Protein AF-A0A0D0AT26-F1 (afdb_monomer)

Solvent-accessible surface area (backbone atoms only — not comparable to full-atom values): 16782 Å² total; per-residue (Å²): 135,84,75,78,89,72,70,76,77,57,63,67,61,52,50,52,49,52,53,56,45,60,74,64,57,42,88,92,47,33,68,64,46,48,52,55,48,41,57,49,51,50,54,32,52,78,72,67,39,58,70,62,53,46,52,45,35,42,50,51,55,52,44,23,38,78,39,50,93,47,17,59,62,51,25,54,48,50,36,54,42,37,56,53,49,51,51,50,48,52,52,51,21,60,75,46,77,63,77,44,74,71,90,64,80,54,62,49,61,48,37,48,53,40,48,53,54,52,48,53,50,20,60,76,67,68,36,83,53,40,51,32,40,38,41,31,52,23,32,21,44,67,62,62,48,44,57,67,77,78,46,42,65,61,51,51,51,32,49,56,40,24,55,73,33,37,56,68,33,39,48,36,50,36,46,23,51,57,54,24,52,72,41,77,70,22,48,57,54,39,56,74,66,43,43,62,68,52,50,51,56,38,62,73,45,89,63,48,49,72,67,41,46,54,47,45,50,62,48,51,52,62,76,65,54,68,81,74,57,90,73,58,44,67,63,55,46,30,63,74,67,62,62,67,79,77,78,63,77,78,77,84,75,85,82,85,85,87,83,88,84,83,84,86,83,89,81,88,78,87,81,82,87,81,90,77,88,79,88,80,89,82,82,90,134

Secondary structure (DSSP, 8-state):
----S-----HHHHHHHHHHHHTT--GGGHHHHHHHHHHHHHHHHHTT-HHHHHHHHHHHHHHHHHTGGGHHHHHHHHHHHHHHHHHHHHHHHHHTTTT----SPPHHHHHHHHHHHHHHHHHHTT-TTHHHHHHHHHHHHHTTSS-HHHHHHHHHHHHHHHHTT-HHHHHHHHHHHHHHTTSHHHHHHHHHTTHHHHHHHHHH-TTS-HHHHHHHHHHHHHHS-----TT-HHHHHHHHHT-------------------------------------------

Foldseek 3Di:
DDDDPPPPPPLVVLLVVLLVLLVVDDPVCLVVSLVVVLVVVLVCVVNVNLVSLLSNLLSLLVVLLVCVVCLLSSLVSLLSSQVSNVVSQVVVCVVVVVPDRSPHDRSLVSNLVSLVVVCVVCVVVVHPSNQSSLLSVLSNVLSVSHDLVSCLVVLVVLLVVLLVQDLSSLVSLLSSLVSLLVDPVSLVSCVVSVPLVSLVSSLVRPSYDVVSNVSSVVSNVSNVPDPPPPPVCVVVVCVVVVVPPCPVVPPPDDDDDDDDDDDDDDDDDDDDDDDDDDDDDDDDD

InterPro domains:
  IPR016024 Armadillo-type fold [SSF48371] (15-222)

pLDDT: mean 85.23, std 17.19, range [38.97, 98.62]

Nearest PDB structures (foldseek):
  2vsx-assembly1_E  TM=6.851E-01  e=4.537E-06  Saccharomyces cerevisiae
  2vsx-assembly3_F  TM=6.802E-01  e=2.042E-05  Saccharomyces cerevisiae
  5m35-assembly1_B  TM=2.530E-01  e=9.522E-01  Homo sapiens
  8brd-assembly1_D  TM=1.648E-01  e=8.697E+00  Vibrio alginolyticus

Structure (mmCIF, N/CA/C/O backbone):
data_AF-A0A0D0AT26-F1
#
_entry.id   AF-A0A0D0AT26-F1
#
loop_
_atom_site.group_PDB
_atom_site.id
_atom_site.type_symbol
_atom_site.label_atom_id
_atom_site.label_alt_id
_atom_site.label_comp_id
_atom_site.label_asym_id
_atom_site.label_entity_id
_atom_site.label_seq_id
_atom_site.pdbx_PDB_ins_code
_atom_site.Cartn_x
_atom_site.Cartn_y
_atom_site.Cartn_z
_atom_site.occupancy
_atom_site.B_iso_or_equiv
_atom_site.auth_seq_id
_atom_site.auth_comp_id
_atom_site.auth_asym_id
_atom_site.auth_atom_id
_atom_site.pdbx_PDB_model_num
ATOM 1 N N . MET A 1 1 ? 20.866 14.374 -39.789 1.00 38.97 1 MET A N 1
ATOM 2 C CA . MET A 1 1 ? 19.396 14.505 -39.718 1.00 38.97 1 MET A CA 1
ATOM 3 C C . MET A 1 1 ? 18.998 14.346 -38.263 1.00 38.97 1 MET A C 1
ATOM 5 O O . MET A 1 1 ? 19.179 13.270 -37.715 1.00 38.97 1 MET A O 1
ATOM 9 N N . TRP A 1 2 ? 18.597 15.439 -37.613 1.00 48.41 2 TRP A N 1
ATOM 10 C CA . TRP A 1 2 ? 18.027 15.414 -36.266 1.00 48.41 2 TRP A CA 1
ATOM 11 C C . TRP A 1 2 ? 16.583 14.928 -36.381 1.00 48.41 2 TRP A C 1
ATOM 13 O O . TRP A 1 2 ? 15.774 15.582 -37.037 1.00 48.41 2 TRP A O 1
ATOM 23 N N . ASN A 1 3 ? 16.271 13.771 -35.802 1.00 43.53 3 ASN A N 1
ATOM 24 C CA . ASN A 1 3 ? 14.888 13.316 -35.707 1.00 43.53 3 ASN A CA 1
ATOM 25 C C . ASN A 1 3 ? 14.138 14.242 -34.743 1.00 43.53 3 ASN A C 1
ATOM 27 O O . ASN A 1 3 ? 14.675 14.629 -33.710 1.00 43.53 3 ASN A O 1
ATOM 31 N N . SER A 1 4 ? 12.916 14.621 -35.102 1.00 44.12 4 SER A N 1
ATOM 32 C CA . SER A 1 4 ? 12.048 15.505 -34.328 1.00 44.12 4 SER A CA 1
ATOM 33 C C . SER A 1 4 ? 11.770 14.927 -32.936 1.00 44.12 4 SER A C 1
ATOM 35 O O . SER A 1 4 ? 11.003 13.976 -32.796 1.00 44.12 4 SER A O 1
ATOM 37 N N . TRP A 1 5 ? 12.361 15.527 -31.902 1.00 52.38 5 TRP A N 1
ATOM 38 C CA . TRP A 1 5 ? 12.159 15.209 -30.478 1.00 52.38 5 TRP A CA 1
ATOM 39 C C . TRP A 1 5 ? 10.751 15.542 -29.943 1.00 52.38 5 TRP A C 1
ATOM 41 O O . TRP A 1 5 ? 10.519 15.519 -28.743 1.00 52.38 5 TRP A O 1
ATOM 51 N N . SER A 1 6 ? 9.785 15.832 -30.811 1.00 50.03 6 SER A N 1
ATOM 52 C CA . SER A 1 6 ? 8.410 16.175 -30.442 1.00 50.03 6 SER A CA 1
ATOM 53 C C . SER A 1 6 ? 7.426 15.088 -30.873 1.00 50.03 6 SER A C 1
ATOM 55 O O . SER A 1 6 ? 6.379 15.385 -31.451 1.00 50.03 6 SER A O 1
ATOM 57 N N . SER A 1 7 ? 7.760 13.816 -30.643 1.00 57.50 7 SER A N 1
ATOM 58 C CA . SER A 1 7 ? 6.707 12.800 -30.609 1.00 57.50 7 SER A CA 1
ATOM 59 C C . SER A 1 7 ? 5.858 13.140 -29.391 1.00 57.50 7 SER A C 1
ATOM 61 O O . SER A 1 7 ? 6.311 12.942 -28.268 1.00 57.50 7 SER A O 1
ATOM 63 N N . GLN A 1 8 ? 4.700 13.770 -29.610 1.00 65.56 8 GLN A N 1
ATOM 64 C CA . GLN A 1 8 ? 3.748 14.072 -28.546 1.00 65.56 8 GLN A CA 1
ATOM 65 C C . GLN A 1 8 ? 3.501 12.780 -27.774 1.00 65.56 8 GLN A C 1
ATOM 67 O O . GLN A 1 8 ? 2.999 11.804 -28.331 1.00 65.56 8 GLN A O 1
ATOM 72 N N . HIS A 1 9 ? 3.941 12.758 -26.522 1.00 72.44 9 HIS A N 1
ATOM 73 C CA . HIS A 1 9 ? 3.707 11.638 -25.635 1.00 72.44 9 HIS A CA 1
ATOM 74 C C . HIS A 1 9 ? 2.196 11.581 -25.393 1.00 72.44 9 HIS A C 1
ATOM 76 O O . HIS A 1 9 ? 1.639 12.464 -24.744 1.00 72.44 9 HIS A O 1
ATOM 82 N N . ASP A 1 10 ? 1.508 10.598 -25.976 1.00 84.56 10 ASP A N 1
ATOM 83 C CA . ASP A 1 10 ? 0.062 10.453 -25.803 1.00 84.56 10 ASP A CA 1
ATOM 84 C C . ASP A 1 10 ? -0.212 9.771 -24.458 1.00 84.56 10 ASP A C 1
ATOM 86 O O . ASP A 1 10 ? -0.367 8.552 -24.366 1.00 84.56 10 ASP A O 1
ATOM 90 N N . SER A 1 11 ? -0.230 10.575 -23.393 1.00 85.75 11 SER A N 1
ATOM 91 C C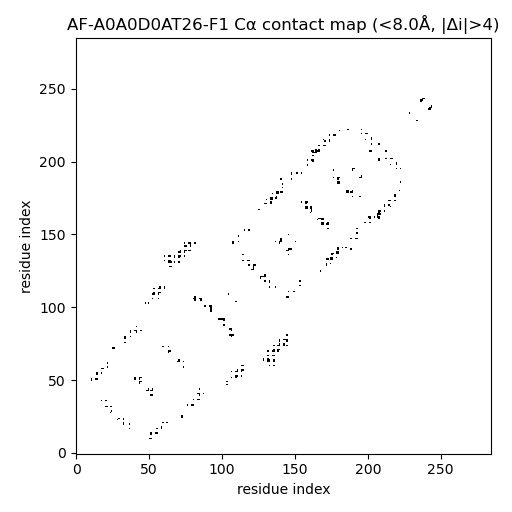A . SER A 1 11 ? -0.462 10.128 -22.013 1.00 85.75 11 SER A CA 1
ATOM 92 C C . SER A 1 11 ? -1.740 9.298 -21.860 1.00 85.75 11 SER A C 1
ATOM 94 O O . SER A 1 11 ? -1.792 8.374 -21.049 1.00 85.75 11 SER A O 1
ATOM 96 N N . ARG A 1 12 ? -2.761 9.545 -22.693 1.00 88.88 12 ARG A N 1
ATOM 97 C CA . ARG A 1 12 ? -4.022 8.791 -22.662 1.00 88.88 12 ARG A CA 1
ATOM 98 C C . ARG A 1 12 ? -3.868 7.375 -23.196 1.00 88.88 12 ARG A C 1
ATOM 100 O O . ARG A 1 12 ? -4.534 6.467 -22.696 1.00 88.88 12 ARG A O 1
ATOM 107 N N . LEU A 1 13 ? -3.050 7.172 -24.228 1.00 89.75 13 LEU A N 1
ATOM 108 C CA . LEU A 1 13 ? -2.786 5.828 -24.747 1.00 89.75 13 LEU A CA 1
ATOM 109 C C . LEU A 1 13 ? -2.016 4.992 -23.727 1.00 89.75 13 LEU A C 1
ATOM 111 O O . LEU A 1 13 ? -2.366 3.827 -23.525 1.00 89.75 13 LEU A O 1
ATOM 115 N N . GLU A 1 14 ? -1.051 5.596 -23.038 1.00 90.94 14 GLU A N 1
ATOM 116 C CA . GLU A 1 14 ? -0.274 4.904 -22.007 1.00 90.94 14 GLU A CA 1
ATOM 117 C C . GLU A 1 14 ? -1.130 4.560 -20.791 1.00 90.94 14 GLU A C 1
ATOM 119 O O . GLU A 1 14 ? -1.138 3.410 -20.351 1.00 90.94 14 GLU A O 1
ATOM 124 N N . GLN A 1 15 ? -1.975 5.487 -20.334 1.00 91.38 15 GLN A N 1
ATOM 125 C CA . GLN A 1 15 ? -2.931 5.202 -19.266 1.00 91.38 15 GLN A CA 1
ATOM 126 C C . GLN A 1 15 ? -3.872 4.046 -19.640 1.00 91.38 15 GLN A C 1
ATOM 128 O O . GLN A 1 15 ? -4.046 3.103 -18.870 1.00 91.38 15 GLN A O 1
ATOM 133 N N . ARG A 1 16 ? -4.437 4.044 -20.858 1.00 94.44 16 ARG A N 1
ATOM 134 C CA . ARG A 1 16 ? -5.286 2.933 -21.333 1.00 94.44 16 ARG A CA 1
ATOM 135 C C . ARG A 1 16 ? -4.539 1.605 -21.362 1.00 94.44 16 ARG A C 1
ATOM 137 O O . ARG A 1 16 ? -5.133 0.570 -21.054 1.00 94.44 16 ARG A O 1
ATOM 144 N N . ARG A 1 17 ? -3.263 1.620 -21.747 1.00 95.06 17 ARG A N 1
ATOM 145 C CA . ARG A 1 17 ? -2.417 0.426 -21.769 1.00 95.06 17 ARG A CA 1
ATOM 146 C C . ARG A 1 17 ? -2.179 -0.100 -20.356 1.00 95.06 17 ARG A C 1
ATOM 148 O O . ARG A 1 17 ? -2.388 -1.292 -20.138 1.00 95.06 17 ARG A O 1
ATOM 155 N N . ILE A 1 18 ? -1.817 0.774 -19.418 1.00 95.38 18 ILE A N 1
ATOM 156 C CA . ILE A 1 18 ? -1.629 0.444 -18.000 1.00 95.38 18 ILE A CA 1
ATOM 157 C C . ILE A 1 18 ? -2.904 -0.177 -17.427 1.00 95.38 18 ILE A C 1
ATOM 159 O O . ILE A 1 18 ? -2.868 -1.312 -16.950 1.00 95.38 18 ILE A O 1
ATOM 163 N N . CYS A 1 19 ? -4.052 0.493 -17.564 1.00 95.38 19 CYS A N 1
ATOM 164 C CA . CYS A 1 19 ? -5.331 -0.037 -17.087 1.00 95.38 19 CYS A CA 1
ATOM 165 C C . CYS A 1 19 ? -5.675 -1.378 -17.754 1.00 95.38 19 CYS A C 1
ATOM 167 O O . CYS A 1 19 ? -6.154 -2.303 -17.102 1.00 95.38 19 CYS A O 1
ATOM 169 N N . GLY A 1 20 ? -5.407 -1.518 -19.056 1.00 96.50 20 GLY A N 1
ATOM 170 C CA . GLY A 1 20 ? -5.627 -2.761 -19.793 1.00 96.50 20 GLY A CA 1
ATOM 171 C C . GLY A 1 20 ? -4.771 -3.931 -19.297 1.00 96.50 20 GLY A C 1
ATOM 172 O O . GLY A 1 20 ? -5.241 -5.070 -19.320 1.00 96.50 20 GLY A O 1
ATOM 173 N N . LEU A 1 21 ? -3.542 -3.668 -18.846 1.00 96.75 21 LEU A N 1
ATOM 174 C CA . LEU A 1 21 ? -2.657 -4.666 -18.238 1.00 96.75 21 LEU A CA 1
ATOM 175 C C . LEU A 1 21 ? -3.108 -5.006 -16.812 1.00 96.75 21 LEU A C 1
ATOM 177 O O . LEU A 1 21 ? -3.280 -6.185 -16.508 1.00 96.75 21 LEU A O 1
ATOM 181 N N . LEU A 1 22 ? -3.410 -4.002 -15.985 1.00 96.75 22 LEU A N 1
ATOM 182 C CA . LEU A 1 22 ? -3.915 -4.198 -14.619 1.00 96.75 22 LEU A CA 1
ATOM 183 C C . LEU A 1 22 ? -5.236 -4.983 -14.588 1.00 96.75 22 LEU A C 1
ATOM 185 O O . LEU A 1 22 ? -5.412 -5.868 -13.754 1.00 96.75 22 LEU A O 1
ATOM 189 N N . ASN A 1 23 ? -6.135 -4.748 -15.548 1.00 96.81 23 ASN A N 1
ATOM 190 C CA . ASN A 1 23 ? -7.389 -5.499 -15.674 1.00 96.81 23 ASN A CA 1
ATOM 191 C C . ASN A 1 23 ? -7.180 -6.982 -16.002 1.00 96.81 23 ASN A C 1
ATOM 193 O O . ASN A 1 23 ? -8.034 -7.814 -15.690 1.00 96.81 23 ASN A O 1
ATOM 197 N N . LYS A 1 24 ? -6.061 -7.322 -16.648 1.00 96.94 24 LYS A N 1
ATOM 198 C CA . LYS A 1 24 ? -5.708 -8.705 -16.981 1.00 96.94 24 LYS A CA 1
ATOM 199 C C . LYS A 1 24 ? -4.943 -9.395 -15.860 1.00 96.94 24 LYS A C 1
ATOM 201 O O . LYS A 1 24 ? -4.857 -10.618 -15.908 1.00 96.94 24 LYS A O 1
ATOM 206 N N . LEU A 1 25 ? -4.410 -8.649 -14.891 1.00 97.44 25 LEU A N 1
ATOM 207 C CA . LEU A 1 25 ? -3.557 -9.179 -13.836 1.00 97.44 25 LEU A CA 1
ATOM 208 C C . LEU A 1 25 ? -4.310 -10.206 -12.979 1.00 97.44 25 LEU A C 1
ATOM 210 O O . LEU A 1 25 ? -5.337 -9.917 -12.358 1.00 97.44 25 LEU A O 1
ATOM 214 N N . ASN A 1 26 ? -3.784 -11.422 -12.949 1.00 97.62 26 ASN A N 1
ATOM 215 C CA . ASN A 1 26 ? -4.207 -12.501 -12.071 1.00 97.62 26 ASN A CA 1
ATOM 216 C C . ASN A 1 26 ? -2.996 -13.369 -11.704 1.00 97.62 26 ASN A C 1
ATOM 218 O O . ASN A 1 26 ? -1.915 -13.204 -12.261 1.00 97.62 26 ASN A O 1
ATOM 222 N N . VAL A 1 27 ? -3.184 -14.317 -10.787 1.00 97.62 27 VAL A N 1
ATOM 223 C CA . VAL A 1 27 ? -2.098 -15.185 -10.304 1.00 97.62 27 VAL A CA 1
ATOM 224 C C . VAL A 1 27 ? -1.456 -15.996 -11.441 1.00 97.62 27 VAL A C 1
ATOM 226 O O . VAL A 1 27 ? -0.243 -16.143 -11.483 1.00 97.62 27 VAL A O 1
ATOM 229 N N . THR A 1 28 ? -2.245 -16.481 -12.407 1.00 98.19 28 THR A N 1
ATOM 230 C CA . THR A 1 28 ? -1.749 -17.364 -13.483 1.00 98.19 28 THR A CA 1
ATOM 231 C C . THR A 1 28 ? -0.936 -16.648 -14.557 1.00 98.19 28 THR A C 1
ATOM 233 O O . THR A 1 28 ? -0.105 -17.268 -15.212 1.00 98.19 28 THR A O 1
ATOM 236 N N . ASN A 1 29 ? -1.180 -15.354 -14.768 1.00 97.81 29 ASN A N 1
ATOM 237 C CA . ASN A 1 29 ? -0.489 -14.556 -15.779 1.00 97.81 29 ASN A CA 1
ATOM 238 C C . ASN A 1 29 ? 0.364 -13.435 -15.176 1.00 97.81 29 ASN A C 1
ATOM 240 O O . ASN A 1 29 ? 0.822 -12.569 -15.926 1.00 97.81 29 ASN A O 1
ATOM 244 N N . PHE A 1 30 ? 0.573 -13.468 -13.856 1.00 98.06 30 PHE A N 1
ATOM 245 C CA . PHE A 1 30 ? 1.260 -12.425 -13.108 1.00 98.06 30 PHE A CA 1
ATOM 246 C C . PHE A 1 30 ? 2.608 -12.090 -13.739 1.00 98.06 30 PHE A C 1
ATOM 248 O O . PHE A 1 30 ? 2.818 -10.945 -14.121 1.00 98.06 30 PHE A O 1
ATOM 255 N N . ASP A 1 31 ? 3.473 -13.087 -13.941 1.00 98.38 31 ASP A N 1
ATOM 256 C CA . ASP A 1 31 ? 4.821 -12.864 -14.471 1.00 98.38 31 ASP A CA 1
ATOM 257 C C . ASP A 1 31 ? 4.808 -12.190 -15.838 1.00 98.38 31 ASP A C 1
ATOM 259 O O . ASP A 1 31 ? 5.498 -11.200 -16.055 1.00 98.38 31 ASP A O 1
ATOM 263 N N . SER A 1 32 ? 3.970 -12.676 -16.755 1.00 98.31 32 SER A N 1
ATOM 264 C CA . SER A 1 32 ? 3.888 -12.107 -18.099 1.00 98.31 32 SER A CA 1
ATOM 265 C C . SER A 1 32 ? 3.378 -10.664 -18.075 1.00 98.31 32 SER A C 1
ATOM 267 O O . SER A 1 32 ? 3.918 -9.803 -18.771 1.00 98.31 32 SER A O 1
ATOM 269 N N . VAL A 1 33 ? 2.344 -10.372 -17.280 1.00 98.06 33 VAL A N 1
ATOM 270 C CA . VAL A 1 33 ? 1.785 -9.017 -17.175 1.00 98.06 33 VAL A CA 1
ATOM 271 C C . VAL A 1 33 ? 2.764 -8.079 -16.468 1.00 98.06 33 VAL A C 1
ATOM 273 O O . VAL A 1 33 ? 2.981 -6.970 -16.955 1.00 98.06 33 VAL A O 1
ATOM 276 N N . ALA A 1 34 ? 3.391 -8.530 -15.381 1.00 98.12 34 ALA A N 1
ATOM 277 C CA . ALA A 1 34 ? 4.377 -7.773 -14.622 1.00 98.12 34 ALA A CA 1
ATOM 278 C C . ALA A 1 34 ? 5.594 -7.428 -15.486 1.00 98.12 34 ALA A C 1
ATOM 280 O O . ALA A 1 34 ? 5.952 -6.260 -15.565 1.00 98.12 34 ALA A O 1
ATOM 281 N N . THR A 1 35 ? 6.174 -8.390 -16.214 1.00 98.25 35 THR A N 1
ATOM 282 C CA . THR A 1 35 ? 7.300 -8.129 -17.127 1.00 98.25 35 THR A CA 1
ATOM 283 C C . THR A 1 35 ? 6.939 -7.097 -18.196 1.00 98.25 35 THR A C 1
ATOM 285 O O . THR A 1 35 ? 7.711 -6.171 -18.429 1.00 98.25 35 THR A O 1
ATOM 288 N N . ASN A 1 36 ? 5.751 -7.199 -18.802 1.00 97.88 36 ASN A N 1
ATOM 289 C CA . ASN A 1 36 ? 5.291 -6.223 -19.795 1.00 97.88 36 ASN A CA 1
ATOM 290 C C . ASN A 1 36 ? 5.087 -4.819 -19.199 1.00 97.88 36 ASN A C 1
ATOM 292 O O . ASN A 1 36 ? 5.366 -3.823 -19.868 1.00 97.88 36 ASN A O 1
ATOM 296 N N . LEU A 1 37 ? 4.570 -4.729 -17.967 1.00 97.81 37 LEU A N 1
ATOM 297 C CA . LEU A 1 37 ? 4.411 -3.464 -17.246 1.00 97.81 37 LEU A CA 1
ATOM 298 C C . LEU A 1 37 ? 5.766 -2.854 -16.896 1.00 97.81 37 LEU A C 1
ATOM 300 O O . LEU A 1 37 ? 5.988 -1.687 -17.192 1.00 97.81 37 LEU A O 1
ATOM 304 N N . ILE A 1 38 ? 6.674 -3.643 -16.329 1.00 98.19 38 ILE A N 1
ATOM 305 C CA . ILE A 1 38 ? 8.020 -3.210 -15.946 1.00 98.19 38 ILE A CA 1
ATOM 306 C C . ILE A 1 38 ? 8.773 -2.711 -17.175 1.00 98.19 38 ILE A C 1
ATOM 308 O O . ILE A 1 38 ? 9.215 -1.570 -17.183 1.00 98.19 38 ILE A O 1
ATOM 312 N N . GLU A 1 39 ? 8.833 -3.493 -18.259 1.00 97.44 39 GLU A N 1
ATOM 313 C CA . GLU A 1 39 ? 9.491 -3.067 -19.500 1.00 97.44 39 GLU A CA 1
ATOM 314 C C . GLU A 1 39 ? 8.918 -1.736 -20.009 1.00 97.44 39 GLU A C 1
ATOM 316 O O . GLU A 1 39 ? 9.652 -0.847 -20.457 1.00 97.44 39 GLU A O 1
ATOM 321 N N . HIS A 1 40 ? 7.598 -1.575 -19.929 1.00 96.38 40 HIS A N 1
ATOM 322 C CA . HIS A 1 40 ? 6.937 -0.344 -20.322 1.00 96.38 40 HIS A CA 1
ATOM 323 C C . HIS A 1 40 ? 7.329 0.842 -19.423 1.00 96.38 40 HIS A C 1
ATOM 325 O O . HIS A 1 40 ? 7.764 1.869 -19.947 1.00 96.38 40 HIS A O 1
ATOM 331 N N . LEU A 1 41 ? 7.246 0.689 -18.099 1.00 96.75 41 LEU A N 1
ATOM 332 C CA . LEU A 1 41 ? 7.580 1.727 -17.121 1.00 96.75 41 LEU A CA 1
ATOM 333 C C . LEU A 1 41 ? 9.065 2.100 -17.163 1.00 96.75 41 LEU A C 1
ATOM 335 O O . LEU A 1 41 ? 9.383 3.286 -17.185 1.00 96.75 41 LEU A O 1
ATOM 339 N N . THR A 1 42 ? 9.972 1.129 -17.283 1.00 96.19 42 THR A N 1
ATOM 340 C CA . THR A 1 42 ? 11.410 1.362 -17.479 1.00 96.19 42 THR A CA 1
ATOM 341 C C . THR A 1 42 ? 11.660 2.171 -18.752 1.00 96.19 42 THR A C 1
ATOM 343 O O . THR A 1 42 ? 12.433 3.127 -18.750 1.00 96.19 42 THR A O 1
ATOM 346 N N . ASN A 1 43 ? 10.977 1.853 -19.857 1.00 94.44 43 ASN A N 1
ATOM 347 C CA . ASN A 1 43 ? 11.100 2.630 -21.091 1.00 94.44 43 ASN A CA 1
ATOM 348 C C . ASN A 1 43 ? 10.558 4.062 -20.946 1.00 94.44 43 ASN A C 1
ATOM 350 O O . ASN A 1 43 ? 11.151 4.985 -21.509 1.00 94.44 43 ASN A O 1
ATOM 354 N N . CYS A 1 44 ? 9.475 4.270 -20.192 1.00 92.88 44 CYS A N 1
ATOM 355 C CA . CYS A 1 44 ? 8.971 5.607 -19.866 1.00 92.88 44 CYS A CA 1
ATOM 356 C C . CYS A 1 44 ? 9.948 6.377 -18.969 1.00 92.88 44 CYS A C 1
ATOM 358 O O . CYS A 1 44 ? 10.268 7.528 -19.272 1.00 92.88 44 CYS A O 1
ATOM 360 N N . ARG A 1 45 ? 10.507 5.726 -17.941 1.00 92.12 45 ARG A N 1
ATOM 361 C CA . ARG A 1 45 ? 11.537 6.276 -17.047 1.00 92.12 45 ARG A CA 1
ATOM 362 C C . ARG A 1 45 ? 12.739 6.787 -17.840 1.00 92.12 45 ARG A C 1
ATOM 364 O O . ARG A 1 45 ? 13.108 7.947 -17.704 1.00 92.12 45 ARG A O 1
ATOM 371 N N . ARG A 1 46 ? 13.268 5.979 -18.769 1.00 91.25 46 ARG A N 1
ATOM 372 C CA . ARG A 1 46 ? 14.385 6.352 -19.666 1.00 91.25 46 ARG A CA 1
ATOM 373 C C . ARG A 1 46 ? 14.107 7.583 -20.529 1.00 91.25 46 ARG A C 1
ATOM 375 O O . ARG A 1 46 ? 15.037 8.273 -20.936 1.00 91.25 46 ARG A O 1
ATOM 382 N N . ARG A 1 47 ? 12.838 7.839 -20.853 1.00 90.38 47 ARG A N 1
ATOM 383 C CA . ARG A 1 47 ? 12.399 9.003 -21.640 1.00 90.38 47 ARG A CA 1
ATOM 384 C C . ARG A 1 47 ? 12.084 10.223 -20.770 1.00 90.38 47 ARG A C 1
ATOM 386 O O . ARG A 1 47 ? 11.746 11.265 -21.322 1.00 90.38 47 ARG A O 1
ATOM 393 N N . GLY A 1 48 ? 12.177 10.100 -19.445 1.00 87.19 48 GLY A N 1
ATOM 394 C CA . GLY A 1 48 ? 11.799 11.139 -18.489 1.00 87.19 48 GLY A CA 1
ATOM 395 C C . GLY A 1 48 ? 10.289 11.265 -18.257 1.00 87.19 48 GLY A C 1
ATOM 396 O O . GLY A 1 48 ? 9.839 12.297 -17.770 1.00 87.19 48 GLY A O 1
ATOM 397 N N . GLY A 1 49 ? 9.495 10.248 -18.606 1.00 88.94 49 GLY A N 1
ATOM 398 C CA . GLY A 1 49 ? 8.034 10.253 -18.473 1.00 88.94 49 GLY A CA 1
ATOM 399 C C . GLY A 1 49 ? 7.549 9.944 -17.053 1.00 88.94 49 GLY A C 1
ATOM 400 O O . GLY A 1 49 ? 6.938 8.897 -16.843 1.00 88.94 49 GLY A O 1
ATOM 401 N N . VAL A 1 50 ? 7.813 10.838 -16.092 1.00 92.75 50 VAL A N 1
ATOM 402 C CA . VAL A 1 50 ? 7.392 10.682 -14.680 1.00 92.75 50 VAL A CA 1
ATOM 403 C C . VAL A 1 50 ? 5.867 10.597 -14.554 1.00 92.75 50 VAL A C 1
ATOM 405 O O . VAL A 1 50 ? 5.369 9.708 -13.873 1.00 92.75 50 VAL A O 1
ATOM 408 N N . GLU A 1 51 ? 5.132 11.396 -15.331 1.00 93.44 51 GLU A N 1
ATOM 409 C CA . GLU A 1 51 ? 3.659 11.409 -15.365 1.00 93.44 51 GLU A CA 1
ATOM 410 C C . GLU A 1 51 ? 3.044 10.022 -15.633 1.00 93.44 51 GLU A C 1
ATOM 412 O O . GLU A 1 51 ? 1.960 9.698 -15.156 1.00 93.44 51 GLU A O 1
ATOM 417 N N . THR A 1 52 ? 3.725 9.169 -16.410 1.00 94.81 52 THR A N 1
ATOM 418 C CA . THR A 1 52 ? 3.230 7.810 -16.695 1.00 94.81 52 THR A CA 1
ATOM 419 C C . THR A 1 52 ? 3.400 6.883 -15.490 1.00 94.81 52 THR A C 1
ATOM 421 O O . THR A 1 52 ? 2.575 5.996 -15.277 1.00 94.81 52 THR A O 1
ATOM 424 N N . ILE A 1 53 ? 4.450 7.091 -14.693 1.00 96.31 53 ILE A N 1
ATOM 425 C CA . ILE A 1 53 ? 4.708 6.337 -13.460 1.00 96.31 53 ILE A CA 1
ATOM 426 C C . ILE A 1 53 ? 3.735 6.789 -12.366 1.00 96.31 53 ILE A C 1
ATOM 428 O O . ILE A 1 53 ? 3.156 5.943 -11.693 1.00 96.31 53 ILE A O 1
ATOM 432 N N . GLU A 1 54 ? 3.476 8.093 -12.259 1.00 96.31 54 GLU A N 1
ATOM 433 C CA . GLU A 1 54 ? 2.429 8.653 -11.392 1.00 96.31 54 GLU A CA 1
ATOM 434 C C . GLU A 1 54 ? 1.049 8.098 -11.758 1.00 96.31 54 GLU A C 1
ATOM 436 O O . GLU A 1 54 ? 0.333 7.585 -10.901 1.00 96.31 54 GLU A O 1
ATOM 441 N N . ALA A 1 55 ? 0.700 8.093 -13.049 1.00 95.44 55 ALA A N 1
ATOM 442 C CA . ALA A 1 55 ? -0.553 7.506 -13.515 1.00 95.44 55 ALA A CA 1
ATOM 443 C C . ALA A 1 55 ? -0.648 6.002 -13.213 1.00 95.44 55 ALA A C 1
ATOM 445 O O . ALA A 1 55 ? -1.744 5.493 -12.964 1.00 95.44 55 ALA A O 1
ATOM 446 N N . PHE A 1 56 ? 0.476 5.277 -13.237 1.00 97.75 56 PHE A N 1
ATOM 447 C CA . PHE A 1 56 ? 0.527 3.877 -12.826 1.00 97.75 56 PHE A CA 1
ATOM 448 C C . PHE A 1 56 ? 0.286 3.714 -11.322 1.00 97.75 56 PHE A C 1
ATOM 450 O O . PHE A 1 56 ? -0.576 2.913 -10.960 1.00 97.75 56 PHE A O 1
ATOM 457 N N . ALA A 1 57 ? 0.981 4.483 -10.478 1.00 98.06 57 ALA A N 1
ATOM 458 C CA . ALA A 1 57 ? 0.811 4.472 -9.024 1.00 98.06 57 ALA A CA 1
ATOM 459 C C . ALA A 1 57 ? -0.638 4.796 -8.617 1.00 98.06 57 ALA A C 1
ATOM 461 O O . ALA A 1 57 ? -1.251 4.072 -7.831 1.00 98.06 57 ALA A O 1
ATOM 462 N N . ASP A 1 58 ? -1.237 5.815 -9.236 1.00 97.12 58 ASP A N 1
ATOM 463 C CA . ASP A 1 58 ? -2.636 6.160 -8.988 1.00 97.12 58 ASP A CA 1
ATOM 464 C C . ASP A 1 58 ? -3.598 5.052 -9.451 1.00 97.12 58 ASP A C 1
ATOM 466 O O . ASP A 1 58 ? -4.524 4.664 -8.732 1.00 97.12 58 ASP A O 1
ATOM 470 N N . SER A 1 59 ? -3.351 4.480 -10.636 1.00 97.44 59 SER A N 1
ATOM 471 C CA . SER A 1 59 ? -4.186 3.406 -11.188 1.00 97.44 59 SER A CA 1
ATOM 472 C C . SER A 1 59 ? -4.125 2.130 -10.350 1.00 97.44 59 SER A C 1
ATOM 474 O O . SER A 1 59 ? -5.146 1.456 -10.209 1.00 97.44 59 SER A O 1
ATOM 476 N N . ILE A 1 60 ? -2.956 1.767 -9.812 1.00 98.19 60 ILE A N 1
ATOM 477 C CA . ILE A 1 60 ? -2.815 0.557 -8.995 1.00 98.19 60 ILE A CA 1
ATOM 478 C C . ILE A 1 60 ? -3.453 0.737 -7.617 1.00 98.19 60 ILE A C 1
ATOM 480 O O . ILE A 1 60 ? -4.159 -0.168 -7.175 1.00 98.19 60 ILE A O 1
ATOM 484 N N . ALA A 1 61 ? -3.318 1.915 -6.998 1.00 97.81 61 ALA A N 1
ATOM 485 C CA . ALA A 1 61 ? -3.999 2.231 -5.744 1.00 97.81 61 ALA A CA 1
ATOM 486 C C . ALA A 1 61 ? -5.527 2.215 -5.916 1.00 97.81 61 ALA A C 1
ATOM 488 O O . ALA A 1 61 ? -6.238 1.569 -5.143 1.00 97.81 61 ALA A O 1
ATOM 489 N N . LEU A 1 62 ? -6.045 2.838 -6.984 1.00 96.62 62 LEU A N 1
ATOM 490 C CA . LEU A 1 62 ? -7.470 2.770 -7.319 1.00 96.62 62 LEU A CA 1
ATOM 491 C C . LEU A 1 62 ? -7.927 1.326 -7.536 1.00 96.62 62 LEU A C 1
ATOM 493 O O . LEU A 1 62 ? -8.988 0.922 -7.060 1.00 96.62 62 LEU A O 1
ATOM 497 N N . ARG A 1 63 ? -7.124 0.524 -8.238 1.00 97.00 63 ARG A N 1
ATOM 498 C CA . ARG A 1 63 ? -7.495 -0.857 -8.531 1.00 97.00 63 ARG A CA 1
ATOM 499 C C . ARG A 1 63 ? -7.500 -1.738 -7.287 1.00 97.00 63 ARG A C 1
ATOM 501 O O . ARG A 1 63 ? -8.379 -2.586 -7.169 1.00 97.00 63 ARG A O 1
ATOM 508 N N . ALA A 1 64 ? -6.577 -1.517 -6.356 1.00 97.12 64 ALA A N 1
ATOM 509 C CA . ALA A 1 64 ? -6.564 -2.209 -5.074 1.00 97.12 64 ALA A CA 1
ATOM 510 C C . ALA A 1 64 ? -7.797 -1.873 -4.217 1.00 97.12 64 ALA A C 1
ATOM 512 O O . ALA A 1 64 ? -8.317 -2.747 -3.528 1.00 97.12 64 ALA A O 1
ATOM 513 N N . ILE A 1 65 ? -8.321 -0.647 -4.325 1.00 96.56 65 ILE A N 1
ATOM 514 C CA . ILE A 1 65 ? -9.596 -0.253 -3.707 1.00 96.56 65 ILE A CA 1
ATOM 515 C C . ILE A 1 65 ? -10.778 -0.987 -4.357 1.00 96.56 65 ILE A C 1
ATOM 517 O O . ILE A 1 65 ? -11.638 -1.523 -3.658 1.00 96.56 65 ILE A O 1
ATOM 521 N N . GLU A 1 66 ? -10.844 -0.994 -5.692 1.00 96.62 66 GLU A N 1
ATOM 522 C CA . GLU A 1 66 ? -11.935 -1.628 -6.448 1.00 96.62 66 GLU A CA 1
ATOM 523 C C . GLU A 1 66 ? -11.947 -3.157 -6.310 1.00 96.62 66 GLU A C 1
ATOM 525 O O . GLU A 1 66 ? -13.007 -3.782 -6.381 1.00 96.62 66 GLU A O 1
ATOM 530 N N . ASP A 1 67 ? -10.773 -3.762 -6.132 1.00 97.12 67 ASP A N 1
ATOM 531 C CA . ASP A 1 67 ? -10.565 -5.206 -6.099 1.00 97.12 67 ASP A CA 1
ATOM 532 C C . ASP A 1 67 ? -9.700 -5.620 -4.903 1.00 97.12 67 ASP A C 1
ATOM 534 O O . ASP A 1 67 ? -8.592 -6.148 -5.030 1.00 97.12 67 ASP A O 1
ATOM 538 N N . ALA A 1 68 ? -10.250 -5.387 -3.712 1.00 96.25 68 ALA A N 1
ATOM 539 C CA . ALA A 1 68 ? -9.587 -5.652 -2.437 1.00 96.25 68 ALA A CA 1
ATOM 540 C C . ALA A 1 68 ? -9.147 -7.117 -2.262 1.00 96.25 68 ALA A C 1
ATOM 542 O O . ALA A 1 68 ? -8.184 -7.402 -1.562 1.00 96.25 68 ALA A O 1
ATOM 543 N N . GLN A 1 69 ? -9.812 -8.069 -2.928 1.00 96.25 69 GLN A N 1
ATOM 544 C CA . GLN A 1 69 ? -9.429 -9.486 -2.864 1.00 96.25 69 GLN A CA 1
ATOM 545 C C . GLN A 1 69 ? -8.058 -9.759 -3.496 1.00 96.25 69 GLN A C 1
ATOM 547 O O . GLN A 1 69 ? -7.439 -10.779 -3.196 1.00 96.25 69 GLN A O 1
ATOM 552 N N . ARG A 1 70 ? -7.595 -8.867 -4.377 1.00 96.94 70 ARG A N 1
ATOM 553 C CA . ARG A 1 70 ? -6.306 -8.953 -5.068 1.00 96.94 70 ARG A CA 1
ATOM 554 C C . ARG A 1 70 ? -5.278 -7.944 -4.547 1.00 96.94 70 ARG A C 1
ATOM 556 O O . ARG A 1 70 ? -4.241 -7.786 -5.185 1.00 96.94 70 ARG A O 1
ATOM 563 N N . SER A 1 71 ? -5.515 -7.301 -3.400 1.00 97.06 71 SER A N 1
ATOM 564 C CA . SER A 1 71 ? -4.618 -6.279 -2.833 1.00 97.06 71 SER A CA 1
ATOM 565 C C . SER A 1 71 ? -3.168 -6.761 -2.684 1.00 97.06 71 SER A C 1
ATOM 567 O O . SER A 1 71 ? -2.258 -6.068 -3.128 1.00 97.06 71 SER A O 1
ATOM 569 N N . SER A 1 72 ? -2.945 -7.983 -2.187 1.00 97.44 72 SER A N 1
ATOM 570 C CA . SER A 1 72 ? -1.598 -8.566 -2.061 1.00 97.44 72 SER A CA 1
ATOM 571 C C . SER A 1 72 ? -0.915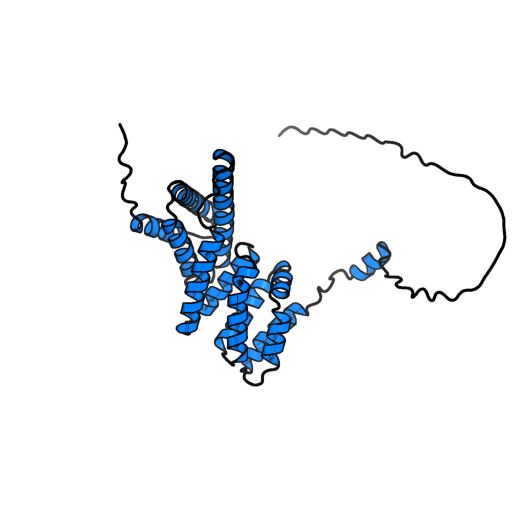 -8.799 -3.406 1.00 97.44 72 SER A C 1
ATOM 573 O O . SER A 1 72 ? 0.289 -8.619 -3.534 1.00 97.44 72 SER A O 1
ATOM 575 N N . LEU A 1 73 ? -1.674 -9.161 -4.445 1.00 98.12 73 LEU A N 1
ATOM 576 C CA . LEU A 1 73 ? -1.131 -9.314 -5.795 1.00 98.12 73 LEU A CA 1
ATOM 577 C C . LEU A 1 73 ? -0.670 -7.962 -6.358 1.00 98.12 73 LEU A C 1
ATOM 579 O O . LEU A 1 73 ? 0.329 -7.900 -7.075 1.00 98.12 73 LEU A O 1
ATOM 583 N N . TYR A 1 74 ? -1.399 -6.887 -6.043 1.00 98.50 74 TYR A N 1
ATOM 584 C CA . TYR A 1 74 ? -1.017 -5.528 -6.418 1.00 98.50 74 TYR A CA 1
ATOM 585 C C . TYR A 1 74 ? 0.199 -5.037 -5.627 1.00 98.50 74 TYR A C 1
ATOM 587 O O . TYR A 1 74 ? 1.096 -4.461 -6.236 1.00 98.50 74 TYR A O 1
ATOM 595 N N . ALA A 1 75 ? 0.282 -5.314 -4.323 1.00 98.31 75 ALA A N 1
ATOM 596 C CA . ALA A 1 75 ? 1.448 -4.961 -3.511 1.00 98.31 75 ALA A CA 1
ATOM 597 C C . ALA A 1 75 ? 2.718 -5.673 -4.004 1.00 98.31 75 ALA A C 1
ATOM 599 O O . ALA A 1 75 ? 3.737 -5.028 -4.261 1.00 98.31 75 ALA A O 1
ATOM 600 N N . TYR A 1 76 ? 2.604 -6.964 -4.322 1.00 98.38 76 TYR A N 1
ATOM 601 C CA . TYR A 1 76 ? 3.705 -7.737 -4.887 1.00 98.38 76 TYR A CA 1
ATOM 602 C C . TYR A 1 76 ? 4.148 -7.210 -6.265 1.00 98.38 76 TYR A C 1
ATOM 604 O O . TYR A 1 76 ? 5.342 -7.182 -6.582 1.00 98.38 76 TYR A O 1
ATOM 612 N N . LEU A 1 77 ? 3.203 -6.737 -7.091 1.00 98.56 77 LEU A N 1
ATOM 613 C CA . LEU A 1 77 ? 3.523 -6.038 -8.338 1.00 98.56 77 LEU A CA 1
ATOM 614 C C . LEU A 1 77 ? 4.279 -4.731 -8.069 1.00 98.56 77 LEU A C 1
ATOM 616 O O . LEU A 1 77 ? 5.285 -4.490 -8.735 1.00 98.56 77 LEU A O 1
ATOM 620 N N . CYS A 1 78 ? 3.831 -3.917 -7.106 1.00 98.62 78 CYS A N 1
ATOM 621 C CA . CYS A 1 78 ? 4.525 -2.691 -6.710 1.00 98.62 78 CYS A CA 1
ATOM 622 C C . CYS A 1 78 ? 5.964 -2.985 -6.278 1.00 98.62 78 CYS A C 1
ATOM 624 O O . CYS A 1 78 ? 6.869 -2.332 -6.782 1.00 98.62 78 CYS A O 1
ATOM 626 N N . ARG A 1 79 ? 6.193 -4.018 -5.455 1.00 98.38 79 ARG A N 1
ATOM 627 C CA . ARG A 1 79 ? 7.542 -4.426 -5.029 1.00 98.38 79 ARG A CA 1
ATOM 628 C C . ARG A 1 79 ? 8.450 -4.765 -6.202 1.00 98.38 79 ARG A C 1
ATOM 630 O O . ARG A 1 79 ? 9.607 -4.357 -6.250 1.00 98.38 79 ARG A O 1
ATOM 637 N N . ARG A 1 80 ? 7.931 -5.524 -7.170 1.00 98.44 80 ARG A N 1
ATOM 638 C CA . ARG A 1 80 ? 8.704 -5.913 -8.356 1.00 98.44 80 ARG A CA 1
ATOM 639 C C . ARG A 1 80 ? 8.999 -4.716 -9.260 1.00 98.44 80 ARG A C 1
ATOM 641 O O . ARG A 1 80 ? 10.090 -4.632 -9.811 1.00 98.44 80 ARG A O 1
ATOM 648 N N . VAL A 1 81 ? 8.034 -3.810 -9.422 1.00 98.38 81 VAL A N 1
ATOM 649 C CA . VAL A 1 81 ? 8.216 -2.568 -10.184 1.00 98.38 81 VAL A CA 1
ATOM 650 C C . VAL A 1 81 ? 9.248 -1.670 -9.513 1.00 98.38 81 VAL A C 1
ATOM 652 O O . VAL A 1 81 ? 10.137 -1.182 -10.206 1.00 98.38 81 VAL A O 1
ATOM 655 N N . ASP A 1 82 ? 9.162 -1.495 -8.196 1.00 97.88 82 ASP A N 1
ATOM 656 C CA . ASP A 1 82 ? 10.091 -0.674 -7.425 1.00 97.88 82 ASP A CA 1
ATOM 657 C C . ASP A 1 82 ? 11.533 -1.157 -7.599 1.00 97.88 82 ASP A C 1
ATOM 659 O O . ASP A 1 82 ? 12.375 -0.418 -8.107 1.00 97.88 82 ASP A O 1
ATOM 663 N N . GLY A 1 83 ? 11.787 -2.444 -7.338 1.00 97.62 83 GLY A N 1
ATOM 664 C CA . GLY A 1 83 ? 13.124 -3.020 -7.475 1.00 97.62 83 GLY A CA 1
ATOM 665 C C . GLY A 1 83 ? 13.713 -2.873 -8.882 1.00 97.62 83 GLY A C 1
ATOM 666 O O . GLY A 1 83 ? 14.891 -2.557 -9.035 1.00 97.62 83 GLY A O 1
ATOM 667 N N . GLU A 1 84 ? 12.912 -3.050 -9.934 1.00 98.06 84 GLU A N 1
ATOM 668 C CA . GLU A 1 84 ? 13.386 -2.912 -11.319 1.00 98.06 84 GLU A CA 1
ATOM 669 C C . GLU A 1 84 ? 13.640 -1.449 -11.714 1.00 98.06 84 GLU A C 1
ATOM 671 O O . GLU A 1 84 ? 14.606 -1.153 -12.425 1.00 98.06 84 GLU A O 1
ATOM 676 N N . LEU A 1 85 ? 12.810 -0.514 -11.240 1.00 96.31 85 LEU A N 1
ATOM 677 C CA . LEU A 1 85 ? 13.019 0.916 -11.466 1.00 96.31 85 LEU A CA 1
ATOM 678 C C . LEU A 1 85 ? 14.230 1.439 -10.686 1.00 96.31 85 LEU A C 1
ATOM 680 O O . LEU A 1 85 ? 15.035 2.173 -11.260 1.00 96.31 85 LEU A O 1
ATOM 684 N N . GLU A 1 86 ? 14.427 1.010 -9.438 1.00 95.19 86 GLU A N 1
ATOM 685 C CA . GLU A 1 86 ? 15.629 1.334 -8.668 1.00 95.19 86 GLU A CA 1
ATOM 686 C C . GLU A 1 86 ? 16.898 0.806 -9.343 1.00 95.19 86 GLU A C 1
ATOM 688 O O . GLU A 1 86 ? 17.907 1.510 -9.434 1.00 95.19 86 GLU A O 1
ATOM 693 N N . MET A 1 87 ? 16.873 -0.437 -9.831 1.00 94.94 87 MET A N 1
ATOM 694 C CA . MET A 1 87 ? 18.013 -1.027 -10.535 1.00 94.94 87 MET A CA 1
ATOM 695 C C . MET A 1 87 ? 18.335 -0.266 -11.823 1.00 94.94 87 MET A C 1
ATOM 697 O O . MET A 1 87 ? 19.510 -0.057 -12.144 1.00 94.94 87 MET A O 1
ATOM 701 N N . GLU A 1 88 ? 17.314 0.199 -12.542 1.00 94.44 88 GLU A N 1
ATOM 702 C CA . GLU A 1 88 ? 17.494 1.066 -13.701 1.00 9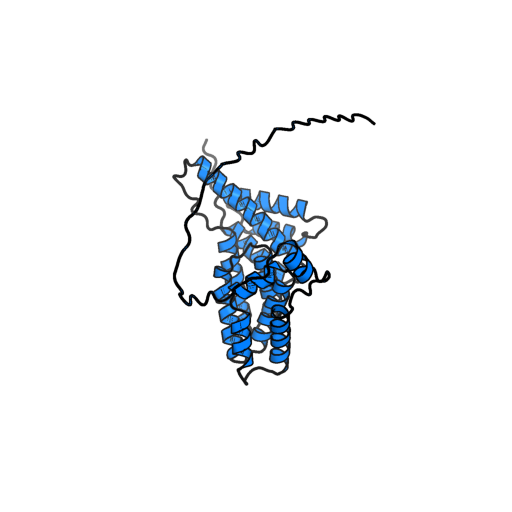4.44 88 GLU A CA 1
ATOM 703 C C . GLU A 1 88 ? 18.101 2.424 -13.306 1.00 94.44 88 GLU A C 1
ATOM 705 O O . GLU A 1 88 ? 19.060 2.870 -13.940 1.00 94.44 88 GLU A O 1
ATOM 710 N N . ASP A 1 89 ? 17.618 3.063 -12.239 1.00 91.75 89 ASP A N 1
ATOM 711 C CA . ASP A 1 89 ? 18.157 4.337 -11.748 1.00 91.75 89 ASP A CA 1
ATOM 712 C C . ASP A 1 89 ? 19.629 4.198 -11.299 1.00 91.75 89 ASP A C 1
ATOM 714 O O . ASP A 1 89 ? 20.481 5.034 -11.635 1.00 91.75 89 ASP A O 1
ATOM 718 N N . ARG A 1 90 ? 19.982 3.093 -10.625 1.00 91.56 90 ARG A N 1
ATOM 719 C CA . ARG A 1 90 ? 21.375 2.755 -10.269 1.00 91.56 90 ARG A CA 1
ATOM 720 C C . ARG A 1 90 ? 22.239 2.566 -11.515 1.00 91.56 90 ARG A C 1
ATOM 722 O O . ARG A 1 90 ? 23.364 3.070 -11.568 1.00 91.56 90 ARG A O 1
ATOM 729 N N . ARG A 1 91 ? 21.716 1.897 -12.548 1.00 90.88 91 ARG A N 1
ATOM 730 C CA . ARG A 1 91 ? 22.409 1.715 -13.832 1.00 90.88 91 ARG A CA 1
ATOM 731 C C . ARG A 1 91 ? 22.687 3.052 -14.524 1.00 90.88 91 ARG A C 1
ATOM 733 O O . ARG A 1 91 ? 23.792 3.246 -15.033 1.00 90.88 91 ARG A O 1
ATOM 740 N N . TRP A 1 92 ? 21.731 3.981 -14.520 1.00 86.44 92 TRP A N 1
ATOM 741 C CA . TRP A 1 92 ? 21.934 5.331 -15.060 1.00 86.44 92 TRP A CA 1
ATOM 742 C C . TRP A 1 92 ? 22.941 6.143 -14.256 1.00 86.44 92 TRP A C 1
ATOM 744 O O . TRP A 1 92 ? 23.759 6.854 -14.841 1.00 86.44 92 TRP A O 1
ATOM 754 N N . THR A 1 93 ? 22.913 6.018 -12.932 1.00 87.69 93 THR A N 1
ATOM 755 C CA . THR A 1 93 ? 23.878 6.683 -12.049 1.00 87.69 93 THR A CA 1
ATOM 756 C C . THR A 1 93 ? 25.302 6.204 -12.343 1.00 87.69 93 THR A C 1
ATOM 758 O O . THR A 1 93 ? 26.218 7.019 -12.464 1.00 87.69 93 THR A O 1
ATOM 761 N N . TRP A 1 94 ? 25.480 4.894 -12.548 1.00 88.44 94 TRP A N 1
ATOM 762 C CA . TR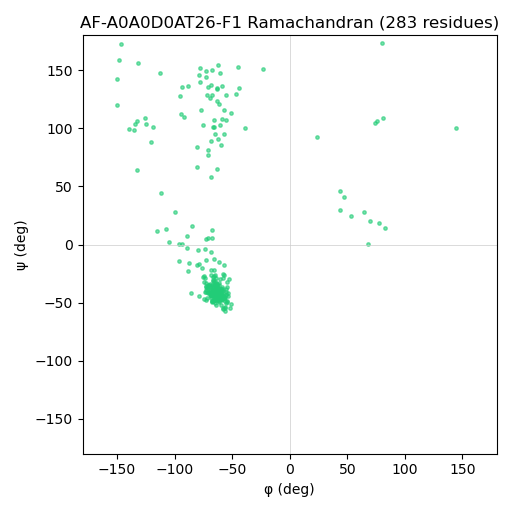P A 1 94 ? 26.767 4.297 -12.913 1.00 88.44 94 TRP A CA 1
ATOM 763 C C . TRP A 1 94 ? 27.280 4.764 -14.284 1.00 88.44 94 TRP A C 1
ATOM 765 O O . TRP A 1 94 ? 28.457 5.084 -14.415 1.00 88.44 94 TRP A O 1
ATOM 775 N N . LEU A 1 95 ? 26.407 4.867 -15.294 1.00 88.12 95 LEU A N 1
ATOM 776 C CA . LEU A 1 95 ? 26.784 5.332 -16.639 1.00 88.12 95 LEU A CA 1
ATOM 777 C C . LEU A 1 95 ? 27.169 6.821 -16.701 1.00 88.12 95 LEU A C 1
ATOM 779 O O . LEU A 1 95 ? 27.857 7.225 -17.635 1.00 88.12 95 LEU A O 1
ATOM 783 N N . ASN A 1 96 ? 26.724 7.636 -15.741 1.00 83.62 96 ASN A N 1
ATOM 784 C CA . ASN A 1 96 ? 26.968 9.084 -15.702 1.00 83.62 96 ASN A CA 1
ATOM 785 C C . ASN A 1 96 ? 28.125 9.480 -14.756 1.00 83.62 96 ASN A C 1
ATOM 787 O O . ASN A 1 96 ? 28.122 10.581 -14.190 1.00 83.62 96 ASN A O 1
ATOM 791 N N . ASP A 1 97 ? 29.092 8.577 -14.552 1.00 77.62 97 ASP A N 1
ATOM 792 C CA . ASP A 1 97 ? 30.262 8.743 -13.672 1.00 77.62 97 ASP A CA 1
ATOM 793 C C . ASP A 1 97 ? 29.906 9.158 -12.226 1.00 77.62 97 ASP A C 1
ATOM 795 O O . ASP A 1 97 ? 30.689 9.812 -11.539 1.00 77.62 97 ASP A O 1
ATOM 799 N N . GLY A 1 98 ? 28.689 8.846 -11.756 1.00 70.00 98 GLY A N 1
ATOM 800 C CA . GLY A 1 98 ? 28.184 9.255 -10.437 1.00 70.00 98 GLY A CA 1
ATOM 801 C C . GLY A 1 98 ? 27.940 10.762 -10.268 1.00 70.00 98 GLY A C 1
ATOM 802 O O . GLY A 1 98 ? 27.496 11.198 -9.209 1.00 70.00 98 GLY A O 1
ATOM 803 N N . THR A 1 99 ? 28.191 11.574 -11.299 1.00 74.50 99 THR A N 1
ATOM 804 C CA . THR A 1 99 ? 28.057 13.042 -11.232 1.00 74.50 99 THR A CA 1
ATOM 805 C C . THR A 1 99 ? 26.618 13.528 -11.394 1.00 74.50 99 THR A C 1
ATOM 807 O O . THR A 1 99 ? 26.299 14.659 -11.029 1.00 74.50 99 THR A O 1
ATOM 810 N N . ARG A 1 100 ? 25.734 12.678 -11.927 1.00 69.44 100 ARG A N 1
ATOM 811 C CA . ARG A 1 100 ? 24.300 12.947 -12.046 1.00 69.44 100 ARG A CA 1
ATOM 812 C C . ARG A 1 100 ? 23.525 11.916 -11.244 1.00 69.44 100 ARG A C 1
ATOM 814 O O . ARG A 1 100 ? 23.308 10.805 -11.719 1.00 69.44 100 ARG A O 1
ATOM 821 N N . GLN A 1 101 ? 23.085 12.311 -10.052 1.00 71.06 101 GLN A N 1
ATOM 822 C CA . GLN A 1 101 ? 21.954 11.645 -9.416 1.00 71.06 101 GLN A CA 1
ATOM 823 C C . GLN A 1 101 ? 20.748 11.756 -10.353 1.00 71.06 101 GLN A C 1
ATOM 825 O O . GLN A 1 101 ? 20.513 12.811 -10.956 1.00 71.06 101 GLN A O 1
ATOM 830 N N . SER A 1 102 ? 20.005 10.663 -10.513 1.00 71.00 102 SER A N 1
ATOM 831 C CA . SER A 1 102 ? 18.714 10.703 -11.187 1.00 71.00 102 SER A CA 1
ATOM 832 C C . SER A 1 102 ? 17.827 11.712 -10.458 1.00 71.00 102 SER A C 1
ATOM 834 O O . SER A 1 102 ? 17.479 11.514 -9.302 1.00 71.00 102 SER A O 1
ATOM 836 N N . SER A 1 103 ? 17.442 12.797 -11.130 1.00 82.12 103 SER A N 1
ATOM 837 C CA . SER A 1 103 ? 16.532 13.813 -10.571 1.00 82.12 103 SER A CA 1
ATOM 838 C C . SER A 1 103 ? 15.084 13.313 -10.445 1.00 82.12 103 SER A C 1
ATOM 840 O O . SER A 1 103 ? 14.181 14.102 -10.176 1.00 82.12 103 SER A O 1
ATOM 842 N N . HIS A 1 104 ? 14.835 12.036 -10.728 1.00 86.62 104 HIS A N 1
ATOM 843 C CA . HIS A 1 104 ? 13.500 11.473 -10.728 1.00 86.62 104 HIS A CA 1
ATOM 844 C C . HIS A 1 104 ? 13.139 10.977 -9.322 1.00 86.62 104 HIS A C 1
ATOM 846 O O . HIS A 1 104 ? 13.969 10.309 -8.704 1.00 86.62 104 HIS A O 1
ATOM 852 N N . PRO A 1 105 ? 11.917 11.246 -8.832 1.00 93.00 105 PRO A N 1
ATOM 853 C CA . PRO A 1 105 ? 11.453 10.688 -7.565 1.00 93.00 105 PRO A CA 1
ATOM 854 C C . PRO A 1 105 ? 11.434 9.156 -7.633 1.00 93.00 105 PRO A C 1
ATOM 856 O O . PRO A 1 105 ? 11.220 8.583 -8.712 1.00 93.00 105 PRO A O 1
ATOM 859 N N . SER A 1 106 ? 11.698 8.489 -6.507 1.00 95.00 106 SER A N 1
ATOM 860 C CA . SER A 1 106 ? 11.588 7.028 -6.413 1.00 95.00 106 SER A CA 1
ATOM 861 C C . SER A 1 106 ? 10.145 6.594 -6.666 1.00 95.00 106 SER A C 1
ATOM 863 O O . SER A 1 106 ? 9.207 7.369 -6.465 1.00 95.00 106 SER A O 1
ATOM 865 N N . PHE A 1 107 ? 9.953 5.359 -7.132 1.00 97.06 107 PHE A N 1
ATOM 866 C CA . PHE A 1 107 ? 8.601 4.842 -7.317 1.00 97.06 107 PHE A CA 1
ATOM 867 C C . PHE A 1 107 ? 7.857 4.750 -5.979 1.00 97.06 107 PHE A C 1
ATOM 869 O O . PHE A 1 107 ? 6.701 5.161 -5.923 1.00 97.06 107 PHE A O 1
ATOM 876 N N . THR A 1 108 ? 8.537 4.346 -4.902 1.00 97.12 108 THR A N 1
ATOM 877 C CA . THR A 1 108 ? 8.012 4.420 -3.532 1.00 97.12 108 THR A CA 1
ATOM 878 C C . THR A 1 108 ? 7.461 5.796 -3.171 1.00 97.12 108 THR A C 1
ATOM 880 O O . THR A 1 108 ? 6.310 5.875 -2.768 1.00 97.12 108 THR A O 1
ATOM 883 N N . SER A 1 109 ? 8.214 6.883 -3.382 1.00 96.75 109 SER A N 1
ATOM 884 C CA . SER A 1 109 ? 7.743 8.241 -3.053 1.00 96.75 109 SER A CA 1
ATOM 885 C C . SER A 1 109 ? 6.490 8.621 -3.848 1.00 96.75 109 SER A C 1
ATOM 887 O O . SER A 1 109 ? 5.542 9.149 -3.282 1.00 96.75 109 SER A O 1
ATOM 889 N N . ILE A 1 110 ? 6.438 8.279 -5.140 1.00 97.81 110 ILE A N 1
ATOM 890 C CA . ILE A 1 110 ? 5.246 8.507 -5.971 1.00 97.81 110 ILE A CA 1
ATOM 891 C C . ILE A 1 110 ? 4.047 7.687 -5.457 1.00 97.81 110 ILE A C 1
ATOM 893 O O . ILE A 1 110 ? 2.903 8.143 -5.496 1.00 97.81 110 ILE A O 1
ATOM 897 N N . LEU A 1 111 ? 4.289 6.451 -5.013 1.00 97.94 111 LEU A N 1
ATOM 898 C CA . LEU A 1 111 ? 3.248 5.565 -4.500 1.00 97.94 111 LEU A CA 1
ATOM 899 C C . LEU A 1 111 ? 2.722 6.023 -3.133 1.00 97.94 111 LEU A C 1
ATOM 901 O O . LEU A 1 111 ? 1.515 5.916 -2.909 1.00 97.94 111 LEU A O 1
ATOM 905 N N . VAL A 1 112 ? 3.592 6.550 -2.263 1.00 97.44 112 VAL A N 1
ATOM 906 C CA . VAL A 1 112 ? 3.217 7.218 -1.005 1.00 97.44 112 VAL A CA 1
ATOM 907 C C . VAL A 1 112 ? 2.262 8.363 -1.314 1.00 97.44 112 VAL A C 1
ATOM 909 O O . VAL A 1 112 ? 1.112 8.298 -0.888 1.00 97.44 112 VAL A O 1
ATOM 912 N N . ASP A 1 113 ? 2.667 9.318 -2.158 1.00 97.38 113 ASP A N 1
ATOM 913 C CA . ASP A 1 113 ? 1.845 10.481 -2.525 1.00 97.38 113 ASP A CA 1
ATOM 914 C C . ASP A 1 113 ? 0.459 10.061 -3.055 1.00 97.38 113 ASP A C 1
ATOM 916 O O . ASP A 1 113 ? -0.579 10.634 -2.701 1.00 97.38 113 ASP A O 1
ATOM 920 N N . ALA A 1 114 ? 0.415 9.014 -3.890 1.00 97.56 114 ALA A N 1
ATOM 921 C CA . ALA A 1 114 ? -0.833 8.467 -4.415 1.00 97.56 114 ALA A CA 1
ATOM 922 C C . ALA A 1 114 ? -1.716 7.849 -3.313 1.00 97.56 114 ALA A C 1
ATOM 924 O O . ALA A 1 114 ? -2.936 8.044 -3.313 1.00 97.56 114 ALA A O 1
ATOM 925 N N . CYS A 1 115 ? -1.126 7.110 -2.370 1.00 97.88 115 CYS A N 1
ATOM 926 C CA . CYS A 1 115 ? -1.849 6.519 -1.245 1.00 97.88 115 CYS A CA 1
ATOM 927 C C . CYS A 1 115 ? -2.351 7.590 -0.270 1.00 97.88 115 CYS A C 1
ATOM 929 O O . CYS A 1 115 ? -3.521 7.544 0.107 1.00 97.88 115 CYS A O 1
ATOM 931 N N . GLU A 1 116 ? -1.523 8.574 0.082 1.00 97.06 116 GLU A N 1
ATOM 932 C CA . GLU A 1 116 ? -1.877 9.687 0.971 1.00 97.06 116 GLU A CA 1
ATOM 933 C C . GLU A 1 116 ? -3.013 10.540 0.402 1.00 97.06 116 GLU A C 1
ATOM 935 O O . GLU A 1 116 ? -3.983 10.854 1.101 1.00 97.06 116 GLU A O 1
ATOM 940 N N . SER A 1 117 ? -2.939 10.876 -0.892 1.00 96.88 117 SER A N 1
ATOM 941 C CA . SER A 1 117 ? -3.984 11.639 -1.577 1.00 96.88 117 SER A CA 1
ATOM 942 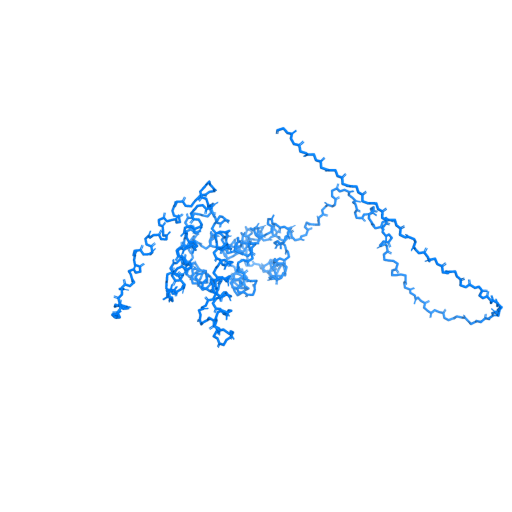C C . SER A 1 117 ? -5.332 10.915 -1.507 1.00 96.88 117 SER A C 1
ATOM 944 O O . SER A 1 117 ? -6.354 11.505 -1.141 1.00 96.88 117 SER A O 1
ATOM 946 N N . ARG A 1 118 ? -5.333 9.604 -1.780 1.00 96.44 118 ARG A N 1
ATOM 947 C CA . ARG A 1 118 ? -6.541 8.770 -1.716 1.00 96.44 118 ARG A CA 1
ATOM 948 C C . ARG A 1 118 ? -7.030 8.552 -0.295 1.00 96.44 118 ARG A C 1
ATOM 950 O O . ARG A 1 118 ? -8.236 8.475 -0.079 1.00 96.44 118 ARG A O 1
ATOM 957 N N . PHE A 1 119 ? -6.117 8.459 0.658 1.00 97.31 119 PHE A N 1
ATOM 958 C CA . PHE A 1 119 ? -6.439 8.294 2.064 1.00 97.31 119 PHE A CA 1
ATOM 959 C C . PHE A 1 119 ? -7.133 9.539 2.613 1.00 97.31 119 PHE A C 1
ATOM 961 O O . PHE A 1 119 ? -8.219 9.433 3.182 1.00 97.31 119 PHE A O 1
ATOM 968 N N . THR A 1 120 ? -6.573 10.718 2.340 1.00 96.31 120 THR A N 1
ATOM 969 C CA . THR A 1 120 ? -7.164 12.010 2.713 1.00 96.31 120 THR A CA 1
ATOM 970 C C . THR A 1 120 ? -8.551 12.167 2.096 1.00 96.31 120 THR A C 1
ATOM 972 O O . THR A 1 120 ? -9.517 12.457 2.801 1.00 96.31 120 THR A O 1
ATOM 975 N N . GLN A 1 121 ? -8.687 11.860 0.800 1.00 95.19 121 GLN A N 1
ATOM 976 C CA . GLN A 1 121 ? -9.984 11.868 0.127 1.00 95.19 121 GLN A CA 1
ATOM 977 C C . GLN A 1 121 ? -10.985 10.907 0.793 1.00 95.19 121 GLN A C 1
ATOM 979 O O . GLN A 1 121 ? -12.141 11.265 1.021 1.00 95.19 121 GLN A O 1
ATOM 984 N N . ALA A 1 122 ? -10.555 9.686 1.123 1.00 95.25 122 ALA A N 1
ATOM 985 C CA . ALA A 1 122 ? -11.414 8.681 1.737 1.00 95.25 122 ALA A CA 1
ATOM 986 C C . ALA A 1 122 ? -11.873 9.079 3.150 1.00 95.25 122 ALA A C 1
ATOM 988 O O . ALA A 1 122 ? -13.012 8.778 3.523 1.00 95.25 122 ALA A O 1
ATOM 989 N N . LEU A 1 123 ? -11.022 9.767 3.919 1.00 93.56 123 LEU A N 1
ATOM 990 C CA . LEU A 1 123 ? -11.376 10.320 5.226 1.00 93.56 123 LEU A CA 1
ATOM 991 C C . LEU A 1 123 ? -12.402 11.452 5.106 1.00 93.56 123 LEU A C 1
ATOM 993 O O . LEU A 1 123 ? -13.431 11.412 5.788 1.00 93.56 123 LEU A O 1
ATOM 997 N N . ASP A 1 124 ? -12.162 12.414 4.215 1.00 90.44 124 ASP A N 1
ATOM 998 C CA . ASP A 1 124 ? -13.029 13.582 4.025 1.00 90.44 124 ASP A CA 1
ATOM 999 C C . ASP A 1 124 ? -14.429 13.185 3.544 1.00 90.44 124 ASP A C 1
ATOM 1001 O O . ASP A 1 124 ? -15.449 13.654 4.059 1.00 90.44 124 ASP A O 1
ATOM 1005 N N . GLU A 1 125 ? -14.495 12.262 2.585 1.00 90.75 125 GLU A N 1
ATOM 1006 C CA . GLU A 1 125 ? -15.753 11.770 2.022 1.00 90.75 125 GLU A CA 1
ATOM 1007 C C . GLU A 1 125 ? -16.435 10.717 2.916 1.00 90.75 125 GLU A C 1
ATOM 1009 O O . GLU A 1 125 ? -17.550 10.280 2.614 1.00 90.75 125 GLU A O 1
ATOM 1014 N N . ARG A 1 126 ? -15.786 10.294 4.017 1.00 77.94 126 ARG A N 1
ATOM 1015 C CA . ARG A 1 126 ? -16.176 9.130 4.841 1.00 77.94 126 ARG A CA 1
ATOM 1016 C C . ARG A 1 126 ? -16.480 7.910 3.973 1.00 77.94 126 ARG A C 1
ATOM 1018 O O . ARG A 1 126 ? -17.468 7.194 4.172 1.00 77.94 126 ARG A O 1
ATOM 1025 N N . ALA A 1 127 ? -15.653 7.725 2.954 1.00 78.56 127 ALA A N 1
ATOM 1026 C CA . ALA A 1 127 ? -15.941 6.832 1.859 1.00 78.56 127 ALA A CA 1
ATOM 1027 C C . ALA A 1 127 ? -15.667 5.375 2.242 1.00 78.56 127 ALA A C 1
ATOM 1029 O O . ALA A 1 127 ? -14.719 5.040 2.953 1.00 78.56 127 ALA A O 1
ATOM 1030 N N . ALA A 1 128 ? -16.479 4.472 1.689 1.00 88.56 128 ALA A N 1
ATOM 1031 C CA . ALA A 1 128 ? -16.306 3.031 1.867 1.00 88.56 128 ALA A CA 1
ATOM 1032 C C . ALA A 1 128 ? -14.958 2.511 1.322 1.00 88.56 128 ALA A C 1
ATOM 1034 O O . ALA A 1 128 ? -14.556 1.399 1.660 1.00 88.56 128 ALA A O 1
ATOM 1035 N N . CYS A 1 129 ? -14.258 3.308 0.504 1.00 94.31 129 CYS A N 1
ATOM 1036 C CA . CYS A 1 129 ? -12.934 2.989 -0.019 1.00 94.31 129 CYS A CA 1
ATOM 1037 C C . CYS A 1 129 ? -11.808 3.078 1.021 1.00 94.31 129 CYS A C 1
ATOM 1039 O O . CYS A 1 129 ? -10.737 2.537 0.756 1.00 94.31 129 CYS A O 1
ATOM 1041 N N . LEU A 1 130 ? -12.036 3.675 2.202 1.00 96.25 130 LEU A N 1
ATOM 1042 C CA . LEU A 1 130 ? -11.018 3.753 3.256 1.00 96.25 130 LEU A CA 1
ATOM 1043 C C . LEU A 1 130 ? -10.523 2.361 3.664 1.00 96.25 130 LEU A C 1
ATOM 1045 O O . LEU A 1 130 ? -9.325 2.134 3.768 1.00 96.25 130 LEU A O 1
ATOM 1049 N N . PHE A 1 131 ? -11.439 1.411 3.869 1.00 96.62 131 PHE A N 1
ATOM 1050 C CA . PHE A 1 131 ? -11.091 0.071 4.345 1.00 96.62 131 PHE A CA 1
ATOM 1051 C C . PHE A 1 131 ? -10.218 -0.738 3.375 1.00 96.62 131 PHE A C 1
ATOM 1053 O O . PHE A 1 131 ? -9.180 -1.230 3.810 1.00 96.62 131 PHE A O 1
ATOM 1060 N N . PRO A 1 132 ? -10.577 -0.896 2.088 1.00 97.25 132 PRO A N 1
ATOM 1061 C CA . PRO A 1 132 ? -9.705 -1.600 1.155 1.00 97.25 132 PRO A CA 1
ATOM 1062 C C . PRO A 1 132 ? -8.397 -0.840 0.891 1.00 97.25 132 PRO A C 1
ATOM 1064 O O . PRO A 1 132 ? -7.376 -1.477 0.652 1.00 97.25 132 PRO A O 1
ATOM 1067 N N . LEU A 1 133 ? -8.387 0.497 0.995 1.00 97.94 133 LEU A N 1
ATOM 1068 C CA . LEU A 1 133 ? -7.152 1.275 0.894 1.00 97.94 133 LEU A CA 1
ATOM 1069 C C . LEU A 1 133 ? -6.192 0.976 2.053 1.00 97.94 133 LEU A C 1
ATOM 1071 O O . LEU A 1 133 ? -5.026 0.700 1.799 1.00 97.94 133 LEU A O 1
ATOM 1075 N N . VAL A 1 134 ? -6.659 0.974 3.308 1.00 97.75 134 VAL A N 1
ATOM 1076 C CA . VAL A 1 134 ? -5.780 0.639 4.446 1.00 97.75 134 VAL A CA 1
ATOM 1077 C C . VAL A 1 134 ? -5.331 -0.823 4.417 1.00 97.75 134 VAL A C 1
ATOM 1079 O O . VAL A 1 134 ? -4.212 -1.122 4.812 1.00 97.75 134 VAL A O 1
ATOM 1082 N N . GLU A 1 135 ? -6.155 -1.740 3.902 1.00 97.31 135 GLU A N 1
ATOM 1083 C CA . GLU A 1 135 ? -5.733 -3.129 3.674 1.00 97.31 135 GLU A CA 1
ATOM 1084 C C . GLU A 1 135 ? -4.617 -3.209 2.618 1.00 97.31 135 GLU A C 1
ATOM 1086 O O . GLU A 1 135 ? -3.651 -3.945 2.814 1.00 97.31 135 GLU A O 1
ATOM 1091 N N . PHE A 1 1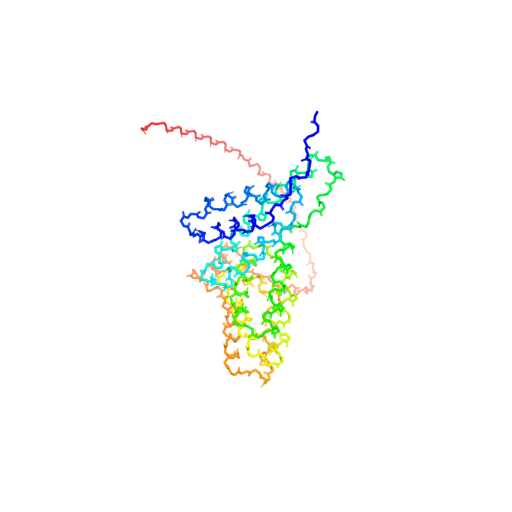36 ? -4.705 -2.415 1.546 1.00 98.31 136 PHE A N 1
ATOM 1092 C CA . PHE A 1 136 ? -3.654 -2.312 0.532 1.00 98.31 136 PHE A CA 1
ATOM 1093 C C . PHE A 1 136 ? -2.371 -1.662 1.067 1.00 98.31 136 PHE A C 1
ATOM 1095 O O . PHE A 1 136 ? -1.290 -2.177 0.805 1.00 98.31 136 PHE A O 1
ATOM 1102 N N . ILE A 1 137 ? -2.469 -0.593 1.864 1.00 98.38 137 ILE A N 1
ATOM 1103 C CA . ILE A 1 137 ? -1.312 0.019 2.542 1.00 98.38 137 ILE A CA 1
ATOM 1104 C C . ILE A 1 137 ? -0.636 -1.003 3.465 1.00 98.38 137 ILE A C 1
ATOM 1106 O O . ILE A 1 137 ? 0.586 -1.122 3.457 1.00 98.38 137 ILE A O 1
ATOM 1110 N N . GLY A 1 138 ? -1.419 -1.794 4.206 1.00 98.06 138 GLY A N 1
ATOM 1111 C CA . GLY A 1 138 ? -0.891 -2.886 5.027 1.00 98.06 138 GLY A CA 1
ATOM 1112 C C . GLY A 1 138 ? -0.150 -3.949 4.212 1.00 98.06 138 GLY A C 1
ATOM 1113 O O . GLY A 1 138 ? 0.898 -4.420 4.639 1.00 98.06 138 GLY A O 1
ATOM 1114 N N . ASP A 1 139 ? -0.654 -4.293 3.025 1.00 98.31 139 ASP A N 1
ATOM 1115 C CA . ASP A 1 139 ? 0.044 -5.200 2.106 1.00 98.31 139 ASP A CA 1
ATOM 1116 C C . ASP A 1 139 ? 1.348 -4.600 1.564 1.00 98.31 139 ASP A C 1
ATOM 1118 O O . ASP A 1 139 ? 2.350 -5.302 1.463 1.00 98.31 139 ASP A O 1
ATOM 1122 N N . LEU A 1 140 ? 1.368 -3.300 1.260 1.00 98.38 140 LEU A N 1
ATOM 1123 C CA . LEU A 1 140 ? 2.581 -2.614 0.814 1.00 98.38 140 LEU A CA 1
ATOM 1124 C C . LEU A 1 140 ? 3.652 -2.509 1.910 1.00 98.38 140 LEU A C 1
ATOM 1126 O O . LEU A 1 140 ? 4.840 -2.577 1.591 1.00 98.38 140 LEU A O 1
ATOM 1130 N N . LEU A 1 141 ? 3.243 -2.348 3.174 1.00 97.69 141 LEU A N 1
ATOM 1131 C CA . LEU A 1 141 ? 4.139 -2.387 4.334 1.00 97.69 141 LEU A CA 1
ATOM 1132 C C . LEU A 1 141 ? 4.778 -3.769 4.494 1.00 97.69 141 LEU A C 1
ATOM 1134 O O . LEU A 1 141 ? 5.992 -3.862 4.650 1.00 97.69 141 LEU A O 1
ATOM 1138 N N . LEU A 1 142 ? 3.972 -4.834 4.420 1.00 97.00 142 LEU A N 1
ATOM 1139 C CA . LEU A 1 142 ? 4.463 -6.212 4.517 1.00 97.00 142 LEU A CA 1
ATOM 1140 C C . LEU A 1 142 ? 5.436 -6.563 3.391 1.00 97.00 142 LEU A C 1
ATOM 1142 O O . LEU A 1 142 ? 6.474 -7.168 3.631 1.00 97.00 142 LEU A O 1
ATOM 1146 N N . ASP A 1 143 ? 5.142 -6.135 2.163 1.00 96.88 143 ASP A N 1
ATOM 1147 C CA . ASP A 1 143 ? 6.046 -6.346 1.034 1.00 96.88 143 ASP A CA 1
ATOM 1148 C C . ASP A 1 143 ? 7.298 -5.442 1.074 1.00 96.88 143 ASP A C 1
ATOM 1150 O O . ASP A 1 143 ? 8.168 -5.579 0.209 1.00 96.88 143 ASP A O 1
ATOM 1154 N N . GLY A 1 144 ? 7.408 -4.533 2.050 1.00 96.25 144 GLY A N 1
ATOM 1155 C CA . GLY A 1 144 ? 8.542 -3.621 2.213 1.00 96.25 144 GLY A CA 1
ATOM 1156 C C . GLY A 1 144 ? 8.633 -2.544 1.131 1.00 96.25 144 GLY A C 1
ATOM 1157 O O . GLY A 1 144 ? 9.709 -1.997 0.904 1.00 96.25 144 GLY A O 1
ATOM 1158 N N . VAL A 1 145 ? 7.527 -2.261 0.433 1.00 97.56 145 VAL A N 1
ATOM 1159 C CA . VAL A 1 145 ? 7.470 -1.226 -0.614 1.00 97.56 145 VAL A CA 1
ATOM 1160 C C . VAL A 1 145 ? 7.363 0.155 0.012 1.00 97.56 145 VAL A C 1
ATOM 1162 O O . VAL A 1 145 ? 8.036 1.085 -0.425 1.00 97.56 145 VAL A O 1
ATOM 1165 N N . LEU A 1 146 ? 6.499 0.285 1.022 1.00 97.38 146 LEU A N 1
ATOM 1166 C CA . LEU A 1 146 ? 6.347 1.514 1.788 1.00 97.38 146 LEU A CA 1
ATOM 1167 C C . LEU A 1 146 ? 7.214 1.436 3.046 1.00 97.38 146 LEU A C 1
ATOM 1169 O O . LEU A 1 146 ? 7.094 0.465 3.799 1.00 97.38 146 LEU A O 1
ATOM 1173 N N . PRO A 1 147 ? 8.070 2.433 3.310 1.00 96.44 147 PRO A N 1
ATOM 1174 C CA . PRO A 1 147 ? 8.797 2.488 4.561 1.00 96.44 147 PRO A CA 1
ATOM 1175 C C . PRO A 1 147 ? 7.844 2.884 5.692 1.00 96.44 147 PRO A C 1
ATOM 1177 O O . PRO A 1 147 ? 6.895 3.645 5.512 1.00 96.44 147 PRO A O 1
ATOM 1180 N N . ILE A 1 148 ? 8.138 2.388 6.890 1.00 97.25 148 ILE A N 1
ATOM 1181 C CA . ILE A 1 148 ? 7.319 2.602 8.091 1.00 97.25 148 ILE A CA 1
ATOM 1182 C C . ILE A 1 148 ? 7.160 4.097 8.399 1.00 97.25 148 ILE A C 1
ATOM 1184 O O . ILE A 1 148 ? 6.069 4.539 8.747 1.00 97.25 148 ILE A O 1
ATOM 1188 N N . ALA A 1 149 ? 8.226 4.878 8.196 1.00 96.88 149 ALA A N 1
ATOM 1189 C CA . ALA A 1 149 ? 8.228 6.321 8.424 1.00 96.88 149 ALA A CA 1
ATOM 1190 C C . ALA A 1 149 ? 7.182 7.066 7.577 1.00 96.88 149 ALA A C 1
ATOM 1192 O O . ALA A 1 149 ? 6.516 7.950 8.103 1.00 96.88 149 ALA A O 1
ATOM 1193 N N . ASP A 1 150 ? 6.993 6.674 6.314 1.00 95.06 150 ASP A N 1
ATOM 1194 C CA . ASP A 1 150 ? 6.053 7.345 5.402 1.00 95.06 150 ASP A CA 1
ATOM 1195 C C . ASP A 1 150 ? 4.590 6.976 5.713 1.00 95.06 150 ASP A C 1
ATOM 1197 O O . ASP A 1 150 ? 3.663 7.682 5.337 1.00 95.06 150 ASP A O 1
ATOM 1201 N N . VAL A 1 151 ? 4.354 5.862 6.417 1.00 96.06 151 VAL A N 1
ATOM 1202 C CA . VAL A 1 151 ? 3.000 5.421 6.798 1.00 96.06 151 VAL A CA 1
ATOM 1203 C C . VAL A 1 151 ? 2.625 5.865 8.218 1.00 96.06 151 VAL A C 1
ATOM 1205 O O . VAL A 1 151 ? 1.443 5.845 8.570 1.00 96.06 151 VAL A O 1
ATOM 1208 N N . GLN A 1 152 ? 3.598 6.309 9.022 1.00 96.81 152 GLN A N 1
ATOM 1209 C CA . GLN A 1 152 ? 3.382 6.738 10.405 1.00 96.81 152 GLN A CA 1
ATOM 1210 C C . GLN A 1 152 ? 2.329 7.848 10.497 1.00 96.81 152 GLN A C 1
ATOM 1212 O O . GLN A 1 152 ? 1.373 7.707 11.256 1.00 96.81 152 GLN A O 1
ATOM 1217 N N . ASP A 1 153 ? 2.436 8.892 9.672 1.00 95.56 153 ASP A N 1
ATOM 1218 C CA . ASP A 1 153 ? 1.518 10.038 9.709 1.00 95.56 153 ASP A CA 1
ATOM 1219 C C . ASP A 1 153 ? 0.065 9.626 9.402 1.00 95.56 153 ASP A C 1
ATOM 1221 O O . ASP A 1 153 ? -0.882 10.094 10.041 1.00 95.56 153 ASP A O 1
ATOM 1225 N N . LEU A 1 154 ? -0.126 8.688 8.466 1.00 96.19 154 LEU A N 1
ATOM 1226 C CA . LEU A 1 154 ? -1.445 8.144 8.125 1.00 96.19 154 LEU A CA 1
ATOM 1227 C C . LEU A 1 154 ? -2.044 7.344 9.287 1.00 96.19 154 LEU A C 1
ATOM 1229 O O . LEU A 1 154 ? -3.238 7.451 9.586 1.00 96.19 154 LEU A O 1
ATOM 1233 N N . VAL A 1 155 ? -1.216 6.537 9.952 1.00 96.81 155 VAL A N 1
ATOM 1234 C CA . VAL A 1 155 ? -1.616 5.725 11.107 1.00 96.81 155 VAL A CA 1
ATOM 1235 C C . VAL A 1 155 ? -1.933 6.611 12.312 1.00 96.81 155 VAL A C 1
ATOM 1237 O O . VAL A 1 155 ? -2.982 6.432 12.937 1.00 96.81 155 VAL A O 1
ATOM 1240 N N . ASP A 1 156 ? -1.108 7.618 12.586 1.00 97.19 156 ASP A N 1
ATOM 1241 C CA . ASP A 1 156 ? -1.316 8.600 13.653 1.00 97.19 156 ASP A CA 1
ATOM 1242 C C . ASP A 1 156 ? -2.600 9.407 13.434 1.00 97.19 156 ASP A C 1
ATOM 1244 O O . ASP A 1 156 ? -3.359 9.666 14.378 1.00 97.19 156 ASP A O 1
ATOM 1248 N N . GLN A 1 157 ? -2.913 9.745 12.179 1.00 96.88 157 GLN A N 1
ATOM 1249 C CA . GLN A 1 157 ? -4.181 10.378 11.832 1.00 96.88 157 GLN A CA 1
ATOM 1250 C C . GLN A 1 157 ? -5.372 9.461 12.141 1.00 96.88 157 GLN A C 1
ATOM 1252 O O . GLN A 1 157 ? -6.368 9.921 12.709 1.00 96.88 157 GLN A O 1
ATOM 1257 N N . LEU A 1 158 ? -5.293 8.162 11.823 1.00 97.06 158 LEU A N 1
ATOM 1258 C CA . LEU A 1 158 ? -6.353 7.219 12.190 1.00 97.06 158 LEU A CA 1
ATOM 1259 C C . LEU A 1 158 ? -6.514 7.095 13.708 1.00 97.06 158 LEU A C 1
ATOM 1261 O O . LEU A 1 158 ? -7.654 7.056 14.178 1.00 97.06 158 LEU A O 1
ATOM 1265 N N . PHE A 1 159 ? -5.412 7.046 14.464 1.00 96.69 159 PHE A N 1
ATOM 1266 C CA . PHE A 1 159 ? -5.445 7.001 15.928 1.00 96.69 159 PHE A CA 1
ATOM 1267 C C . PHE A 1 159 ? -6.110 8.246 16.501 1.00 96.69 159 PHE A C 1
ATOM 1269 O O . PHE A 1 159 ? -7.080 8.124 17.245 1.00 96.69 159 PHE A O 1
ATOM 1276 N N . THR A 1 160 ? -5.693 9.428 16.054 1.00 96.69 160 THR A N 1
ATOM 1277 C CA . THR A 1 160 ? -6.277 10.710 16.471 1.00 96.69 160 THR A CA 1
ATOM 1278 C C . THR A 1 160 ? -7.791 10.746 16.234 1.00 96.69 160 THR A C 1
ATOM 1280 O O . THR A 1 160 ? -8.564 11.178 17.089 1.00 96.69 160 THR A O 1
ATOM 1283 N N . LEU A 1 161 ? -8.255 10.269 15.075 1.00 96.00 161 LEU A N 1
ATOM 1284 C CA . LEU A 1 161 ? -9.686 10.219 14.765 1.00 96.00 161 LEU A CA 1
ATOM 1285 C C . LEU A 1 161 ? -10.426 9.151 15.589 1.00 96.00 161 LEU A C 1
ATOM 1287 O O . LEU A 1 161 ? -11.587 9.353 15.954 1.00 96.00 161 LEU A O 1
ATOM 1291 N N . ALA A 1 162 ? -9.781 8.023 15.888 1.00 95.50 162 ALA A N 1
ATOM 1292 C CA . ALA A 1 162 ? -10.347 6.975 16.730 1.00 95.50 162 ALA A CA 1
ATOM 1293 C C . ALA A 1 162 ? -10.500 7.430 18.193 1.00 95.50 162 ALA A C 1
ATOM 1295 O O . ALA A 1 162 ? -11.560 7.195 18.773 1.00 95.50 162 ALA A O 1
ATOM 1296 N N . GLU A 1 163 ? -9.512 8.141 18.748 1.00 95.19 163 GLU A N 1
ATOM 1297 C CA . GLU A 1 163 ? -9.576 8.784 20.075 1.00 95.19 163 GLU A CA 1
ATOM 1298 C C . GLU A 1 163 ? -10.742 9.787 20.151 1.00 95.19 163 GLU A C 1
ATOM 1300 O O . GLU A 1 163 ? -11.469 9.852 21.139 1.00 95.19 163 GLU A O 1
ATOM 1305 N N . GLN A 1 164 ? -11.019 10.50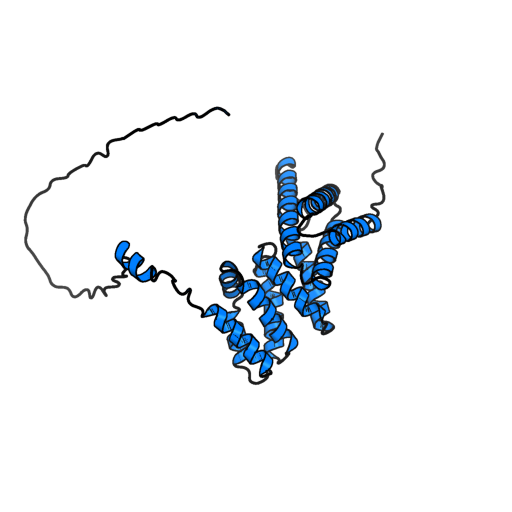0 19.055 1.00 94.94 164 GLN A N 1
ATOM 1306 C CA . GLN A 1 164 ? -12.185 11.388 18.928 1.00 94.94 164 GLN A CA 1
ATOM 1307 C C . GLN A 1 164 ? -13.530 10.645 18.784 1.00 94.94 164 GLN A C 1
ATOM 1309 O O . GLN A 1 164 ? -14.569 11.275 18.562 1.00 94.94 164 GLN A O 1
ATOM 1314 N N . GLY A 1 165 ? -13.540 9.313 18.877 1.00 92.25 165 GLY A N 1
ATOM 1315 C CA . GLY A 1 165 ? -14.743 8.487 18.803 1.00 92.25 165 GLY A CA 1
ATOM 1316 C C . GLY A 1 165 ? -15.224 8.178 17.384 1.00 92.25 165 GLY A C 1
ATOM 1317 O O . GLY A 1 165 ? -16.361 7.727 17.210 1.00 92.25 165 GLY A O 1
ATOM 1318 N N . GLN A 1 166 ? -14.408 8.398 16.343 1.00 94.50 166 GLN A N 1
ATOM 1319 C CA . GLN A 1 166 ? -14.794 8.022 14.982 1.00 94.50 166 GLN A CA 1
ATOM 1320 C C . GLN A 1 166 ? -14.687 6.504 14.780 1.00 94.50 166 GLN A C 1
ATOM 1322 O O . GLN A 1 166 ? -13.608 5.955 14.554 1.00 94.50 166 GLN A O 1
ATOM 1327 N N . GLU A 1 167 ? -15.836 5.816 14.798 1.00 93.62 167 GLU A N 1
ATOM 1328 C CA . GLU A 1 167 ? -15.906 4.353 14.640 1.00 93.62 167 GLU A CA 1
ATOM 1329 C C . GLU A 1 167 ? -15.227 3.868 13.346 1.00 93.62 167 GLU A C 1
ATOM 1331 O O . GLU A 1 167 ? -14.559 2.835 13.349 1.00 93.62 167 GLU A O 1
ATOM 1336 N N . GLY A 1 168 ? -15.365 4.615 12.245 1.00 94.56 168 GLY A N 1
ATOM 1337 C CA . GLY A 1 168 ? -14.748 4.272 10.961 1.00 94.56 168 GLY A CA 1
ATOM 1338 C C . GLY A 1 168 ? -13.225 4.149 11.052 1.00 94.56 168 GLY A C 1
ATOM 1339 O O . GLY A 1 168 ? -12.671 3.162 10.573 1.00 94.56 168 GLY A O 1
ATOM 1340 N N . SER A 1 169 ? -12.566 5.089 11.729 1.00 95.69 169 SER A N 1
ATOM 1341 C CA . SER A 1 169 ? -11.109 5.097 11.897 1.00 95.69 169 SER A CA 1
ATOM 1342 C C . SER A 1 169 ? -10.636 3.958 12.798 1.00 95.69 169 SER A C 1
ATOM 1344 O O . SER A 1 169 ? -9.686 3.264 12.447 1.00 95.69 169 SER A O 1
ATOM 1346 N N . ALA A 1 170 ? -11.357 3.665 13.886 1.00 95.62 170 ALA A N 1
ATOM 1347 C CA . ALA A 1 170 ? -11.062 2.508 14.738 1.00 95.62 170 ALA A CA 1
ATOM 1348 C C . ALA A 1 170 ? -11.206 1.171 13.981 1.00 95.62 170 ALA A C 1
ATOM 1350 O O . ALA A 1 170 ? -10.384 0.264 14.126 1.00 95.62 170 ALA A O 1
ATOM 1351 N N . ILE A 1 171 ? -12.227 1.044 13.124 1.00 95.56 171 ILE A N 1
ATOM 1352 C CA . ILE A 1 171 ? -12.393 -0.135 12.263 1.00 95.56 171 ILE A CA 1
ATOM 1353 C C . ILE A 1 171 ? -11.253 -0.220 11.241 1.00 95.56 171 ILE A C 1
ATOM 1355 O O . ILE A 1 171 ? -10.703 -1.306 11.053 1.00 95.56 171 ILE A O 1
ATOM 1359 N N . ALA A 1 172 ? -10.890 0.892 10.597 1.00 96.69 172 ALA A N 1
ATOM 1360 C CA . ALA A 1 172 ? -9.793 0.946 9.634 1.00 96.69 172 ALA A CA 1
ATOM 1361 C C . ALA A 1 172 ? -8.458 0.530 10.275 1.00 96.69 172 ALA A C 1
ATOM 1363 O O . ALA A 1 172 ? -7.795 -0.361 9.746 1.00 96.69 172 ALA A O 1
ATOM 1364 N N . LEU A 1 173 ? -8.134 1.061 11.461 1.00 96.50 173 LEU A N 1
ATOM 1365 C CA . LEU A 1 173 ? -6.978 0.640 12.265 1.00 96.50 173 LEU A CA 1
ATOM 1366 C C . LEU A 1 173 ? -6.998 -0.857 12.538 1.00 96.50 173 LEU A C 1
ATOM 1368 O O . LEU A 1 173 ? -6.007 -1.543 12.299 1.00 96.50 173 LEU A O 1
ATOM 1372 N N . SER A 1 174 ? -8.140 -1.384 12.990 1.00 96.88 174 SER A N 1
ATOM 1373 C CA . SER A 1 174 ? -8.241 -2.808 13.304 1.00 96.88 174 SER A CA 1
ATOM 1374 C C . SER A 1 174 ? -7.989 -3.692 12.081 1.00 96.88 174 SER A C 1
ATOM 1376 O O . SER A 1 174 ? -7.392 -4.759 12.203 1.00 96.88 174 SER A O 1
ATOM 1378 N N . ARG A 1 175 ? -8.409 -3.248 10.890 1.00 96.69 175 ARG A N 1
ATOM 1379 C CA . ARG A 1 175 ? -8.175 -3.961 9.630 1.00 96.69 175 ARG A CA 1
ATOM 1380 C C . ARG A 1 175 ? -6.720 -3.887 9.205 1.00 96.69 175 ARG A C 1
ATOM 1382 O O . ARG A 1 175 ? -6.168 -4.930 8.875 1.00 96.69 175 ARG A O 1
ATOM 1389 N N . LEU A 1 176 ? -6.114 -2.701 9.259 1.00 97.56 176 LEU A N 1
ATOM 1390 C CA . LEU A 1 176 ? -4.696 -2.505 8.966 1.00 97.56 176 LEU A CA 1
ATOM 1391 C C . LEU A 1 176 ? -3.840 -3.399 9.869 1.00 97.56 176 LEU A C 1
ATOM 1393 O O . LEU A 1 176 ? -3.093 -4.236 9.371 1.00 97.56 176 LEU A O 1
ATOM 1397 N N . CYS A 1 177 ? -4.028 -3.308 11.188 1.00 97.12 177 CYS A N 1
ATOM 1398 C CA . CYS A 1 177 ? -3.252 -4.083 12.153 1.00 97.12 177 CYS A CA 1
ATOM 1399 C C . CYS A 1 177 ? -3.444 -5.587 11.952 1.00 97.12 177 CYS A C 1
ATOM 1401 O O . CYS A 1 177 ? -2.473 -6.324 11.866 1.00 97.12 177 CYS A O 1
ATOM 1403 N N . ARG A 1 178 ? -4.686 -6.065 11.783 1.00 96.00 178 ARG A N 1
ATOM 1404 C CA . ARG A 1 178 ? -4.941 -7.488 11.491 1.00 96.00 178 ARG A CA 1
ATOM 1405 C C . ARG A 1 178 ? -4.370 -7.940 10.159 1.00 96.00 178 ARG A C 1
ATOM 1407 O O . ARG A 1 178 ? -4.137 -9.132 9.994 1.00 96.00 178 ARG A O 1
ATOM 1414 N N . ARG A 1 179 ? -4.249 -7.041 9.179 1.00 95.81 179 ARG A N 1
ATOM 1415 C CA . ARG A 1 179 ? -3.683 -7.363 7.870 1.00 95.81 179 ARG A CA 1
ATOM 1416 C C . ARG A 1 179 ? -2.178 -7.547 7.974 1.00 95.81 179 ARG A C 1
ATOM 1418 O O . ARG A 1 179 ? -1.690 -8.558 7.484 1.00 95.81 179 ARG A O 1
ATOM 1425 N N . VAL A 1 180 ? -1.506 -6.614 8.644 1.00 96.81 180 VAL A N 1
ATOM 1426 C CA . VAL A 1 180 ? -0.059 -6.630 8.872 1.00 96.81 180 VAL A CA 1
ATOM 1427 C C . VAL A 1 180 ? 0.319 -7.780 9.816 1.00 96.81 180 VAL A C 1
ATOM 1429 O O . VAL A 1 180 ? 1.156 -8.600 9.476 1.00 96.8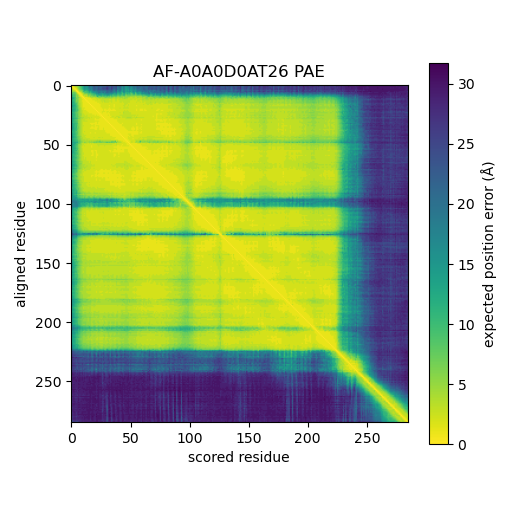1 180 VAL A O 1
ATOM 1432 N N . ALA A 1 181 ? -0.398 -7.977 10.923 1.00 95.19 181 ALA A N 1
ATOM 1433 C CA . ALA A 1 181 ? -0.147 -9.060 11.883 1.00 95.19 181 ALA A CA 1
ATOM 1434 C C . ALA A 1 181 ? -0.423 -10.489 11.355 1.00 95.19 181 ALA A C 1
ATOM 1436 O O . ALA A 1 181 ? -0.368 -11.445 12.125 1.00 95.19 181 ALA A O 1
ATOM 1437 N N . ARG A 1 182 ? -0.759 -10.676 10.066 1.00 91.25 182 ARG A N 1
ATOM 1438 C CA . ARG A 1 182 ? -0.866 -12.025 9.472 1.00 91.25 182 ARG A CA 1
ATOM 1439 C C . ARG A 1 182 ? 0.487 -12.715 9.358 1.00 91.25 182 ARG A C 1
ATOM 1441 O O . ARG A 1 182 ? 0.528 -13.943 9.325 1.00 91.25 182 ARG A O 1
ATOM 1448 N N . GLU A 1 183 ? 1.554 -11.934 9.258 1.00 91.69 183 GLU A N 1
ATOM 1449 C CA . GLU A 1 183 ? 2.926 -12.415 9.145 1.00 91.69 183 GLU A CA 1
ATOM 1450 C C . GLU A 1 183 ? 3.698 -12.047 10.413 1.00 91.69 183 GLU A C 1
ATOM 1452 O O . GLU A 1 183 ? 3.430 -11.017 11.031 1.00 91.69 183 GLU A O 1
ATOM 1457 N N . GLN A 1 184 ? 4.660 -12.885 10.811 1.00 88.81 184 GLN A N 1
ATOM 1458 C CA . GLN A 1 184 ? 5.447 -12.653 12.031 1.00 88.81 184 GLN A CA 1
ATOM 1459 C C . GLN A 1 184 ? 6.243 -11.345 11.950 1.00 88.81 184 GLN A C 1
ATOM 1461 O O . GLN A 1 184 ? 6.273 -10.580 12.909 1.00 88.81 184 GLN A O 1
ATOM 1466 N N . GLU A 1 185 ? 6.812 -11.046 10.780 1.00 92.75 185 GLU A N 1
ATOM 1467 C CA . GLU A 1 185 ? 7.503 -9.779 10.503 1.00 92.75 185 GLU A CA 1
ATOM 1468 C C . GLU A 1 185 ? 6.564 -8.572 10.649 1.00 92.75 185 GLU A C 1
ATOM 1470 O O . GLU A 1 185 ? 6.976 -7.491 11.066 1.00 92.75 185 GLU A O 1
ATOM 1475 N N . GLY A 1 186 ? 5.271 -8.772 10.392 1.00 94.56 186 GLY A N 1
ATOM 1476 C CA . GLY A 1 186 ? 4.256 -7.747 10.561 1.00 94.56 186 GLY A CA 1
ATOM 1477 C C . GLY A 1 186 ? 4.051 -7.312 12.011 1.00 94.56 186 GLY A C 1
ATOM 1478 O O . GLY A 1 186 ? 3.782 -6.138 12.249 1.00 94.56 186 GLY A O 1
ATOM 1479 N N . ILE A 1 187 ? 4.220 -8.204 12.992 1.00 94.38 187 ILE A N 1
ATOM 1480 C CA . ILE A 1 187 ? 4.128 -7.820 14.413 1.00 94.38 187 ILE A CA 1
ATOM 1481 C C . ILE A 1 187 ? 5.221 -6.799 14.740 1.00 94.38 187 ILE A C 1
ATOM 1483 O O . ILE A 1 187 ? 4.929 -5.753 15.313 1.00 94.38 187 ILE A O 1
ATOM 1487 N N . TYR A 1 188 ? 6.445 -7.039 14.266 1.00 94.88 188 TYR A N 1
ATOM 1488 C CA . TYR A 1 188 ? 7.560 -6.109 14.430 1.00 94.88 188 TYR A CA 1
ATOM 1489 C C . TYR A 1 188 ? 7.307 -4.758 13.740 1.00 94.88 188 TYR A C 1
ATOM 1491 O O . TYR A 1 188 ? 7.571 -3.705 14.318 1.00 94.88 188 TYR A O 1
ATOM 1499 N N . ILE A 1 189 ? 6.730 -4.762 12.530 1.00 96.88 189 ILE A N 1
ATOM 1500 C CA . ILE A 1 189 ? 6.312 -3.526 11.842 1.00 96.88 189 ILE A CA 1
ATOM 1501 C C . ILE A 1 189 ? 5.306 -2.742 12.700 1.00 96.88 189 ILE A C 1
ATOM 1503 O O . ILE A 1 189 ? 5.421 -1.526 12.842 1.00 96.88 189 ILE A O 1
ATOM 1507 N N . LEU A 1 190 ? 4.327 -3.424 13.299 1.00 96.50 190 LEU A N 1
ATOM 1508 C CA . LEU A 1 190 ? 3.318 -2.785 14.144 1.00 96.50 190 LEU A CA 1
ATOM 1509 C C . LEU A 1 190 ? 3.883 -2.259 15.470 1.00 96.50 190 LEU A C 1
ATOM 1511 O O . LEU A 1 190 ? 3.428 -1.221 15.954 1.00 96.50 190 LEU A O 1
ATOM 1515 N N . GLU A 1 191 ? 4.867 -2.941 16.052 1.00 95.19 191 GLU A N 1
ATOM 1516 C CA . GLU A 1 191 ? 5.605 -2.445 17.217 1.00 95.19 191 GLU A CA 1
ATOM 1517 C C . GLU A 1 191 ? 6.370 -1.162 16.883 1.00 95.19 191 GLU A C 1
ATOM 1519 O O . GLU A 1 191 ? 6.286 -0.193 17.637 1.00 95.19 191 GLU A O 1
ATOM 1524 N N . GLN A 1 192 ? 7.048 -1.111 15.729 1.00 96.56 192 GLN A N 1
ATOM 1525 C CA . GLN A 1 192 ? 7.737 0.100 15.272 1.00 96.56 192 GLN A CA 1
ATOM 1526 C C . GLN A 1 192 ? 6.783 1.269 15.014 1.00 96.56 192 GLN A C 1
ATOM 1528 O O . GLN A 1 192 ? 7.127 2.407 15.324 1.00 96.56 192 GLN A O 1
ATOM 1533 N N . LEU A 1 193 ? 5.579 0.991 14.505 1.00 96.19 193 LEU A N 1
ATOM 1534 C CA . LEU A 1 193 ? 4.514 1.989 14.355 1.00 96.19 193 LEU A CA 1
ATOM 1535 C C . LEU A 1 193 ? 3.945 2.472 15.705 1.00 96.19 193 LEU A C 1
ATOM 1537 O O . LEU A 1 193 ? 3.090 3.357 15.734 1.00 96.19 193 LEU A O 1
ATOM 1541 N N . GLY A 1 194 ? 4.351 1.871 16.831 1.00 95.38 194 GLY A N 1
ATOM 1542 C CA . GLY A 1 194 ? 3.805 2.176 18.153 1.00 95.38 194 GLY A CA 1
ATOM 1543 C C . GLY A 1 194 ? 2.325 1.803 18.282 1.00 95.38 194 GLY A C 1
ATOM 1544 O O . GLY A 1 194 ? 1.588 2.433 19.049 1.00 95.38 194 GLY A O 1
ATOM 1545 N N . ALA A 1 195 ? 1.867 0.804 17.518 1.00 95.06 195 ALA A N 1
ATOM 1546 C CA . ALA A 1 195 ? 0.451 0.482 17.407 1.00 95.06 195 ALA A CA 1
ATOM 1547 C C . ALA A 1 195 ? -0.137 -0.018 18.735 1.00 95.06 195 ALA A C 1
ATOM 1549 O O . ALA A 1 195 ? -1.217 0.430 19.102 1.00 95.06 195 ALA A O 1
ATOM 1550 N N . SER A 1 196 ? 0.565 -0.877 19.488 1.00 94.44 196 SER A N 1
ATOM 1551 C CA . SER A 1 196 ? 0.048 -1.421 20.759 1.00 94.44 196 SER A CA 1
ATOM 1552 C C . SER A 1 196 ? -0.288 -0.314 21.763 1.00 94.44 196 SER A C 1
ATOM 1554 O O . SER A 1 196 ? -1.440 -0.180 22.173 1.00 94.44 196 SER A O 1
ATOM 1556 N N . GLY A 1 197 ? 0.682 0.552 22.077 1.00 94.12 197 GLY A N 1
ATOM 1557 C CA . GLY A 1 197 ? 0.473 1.649 23.027 1.00 94.12 197 GLY A CA 1
ATOM 1558 C C . GLY A 1 197 ? -0.548 2.683 22.542 1.00 94.12 197 GLY A C 1
ATOM 1559 O O . GLY A 1 197 ? -1.273 3.268 23.343 1.00 94.12 197 GLY A O 1
ATOM 1560 N N . SER A 1 198 ? -0.656 2.901 21.229 1.00 96.25 198 SER A N 1
ATOM 1561 C CA . SER A 1 198 ? -1.676 3.796 20.669 1.00 96.25 198 SER A CA 1
ATOM 1562 C C . SER A 1 198 ? -3.081 3.188 20.720 1.00 96.25 198 SER A C 1
ATOM 1564 O O . SER A 1 198 ? -4.043 3.903 20.995 1.00 96.25 198 SER A O 1
ATOM 1566 N N . ILE A 1 199 ? -3.223 1.872 20.529 1.00 95.88 199 ILE A N 1
ATOM 1567 C CA . ILE A 1 199 ? -4.507 1.177 20.690 1.00 95.88 199 ILE A CA 1
ATOM 1568 C C . ILE A 1 199 ? -4.951 1.196 22.155 1.00 95.88 199 ILE A C 1
ATOM 1570 O O . ILE A 1 199 ? -6.122 1.461 22.418 1.00 95.88 199 ILE A O 1
ATOM 1574 N N . GLU A 1 200 ? -4.045 0.948 23.102 1.00 95.19 200 GLU A N 1
ATOM 1575 C CA . GLU A 1 200 ? -4.338 1.037 24.540 1.00 95.19 200 GLU A CA 1
ATOM 1576 C C . GLU A 1 200 ? -4.883 2.417 24.911 1.00 95.19 200 GLU A C 1
ATOM 1578 O O . GLU A 1 200 ? -5.947 2.509 25.521 1.00 95.19 200 GLU A O 1
ATOM 1583 N N . ARG A 1 201 ? -4.241 3.485 24.423 1.00 95.12 201 ARG A N 1
ATOM 1584 C CA . ARG A 1 201 ? -4.700 4.869 24.616 1.00 95.12 201 ARG A CA 1
ATOM 1585 C C . ARG A 1 201 ? -6.126 5.093 24.104 1.00 95.12 201 ARG A C 1
ATOM 1587 O O . ARG A 1 201 ? -6.953 5.661 24.805 1.00 95.12 201 ARG A O 1
ATOM 1594 N N . VAL A 1 202 ? -6.449 4.586 22.910 1.00 95.19 202 VAL A N 1
ATOM 1595 C CA . VAL A 1 202 ? -7.815 4.658 22.353 1.00 95.19 202 VAL A CA 1
ATOM 1596 C C . VAL A 1 202 ? -8.822 3.883 23.213 1.00 95.19 202 VAL A C 1
ATOM 1598 O O . VAL A 1 202 ? -9.985 4.274 23.301 1.00 95.19 202 VAL A O 1
ATOM 1601 N N . LEU A 1 203 ? -8.414 2.766 23.820 1.00 94.50 203 LEU A N 1
ATOM 1602 C CA . LEU A 1 203 ? -9.286 1.931 24.651 1.00 94.50 203 LEU A CA 1
ATOM 1603 C C . LEU A 1 203 ? -9.574 2.536 26.030 1.00 94.50 203 LEU A C 1
ATOM 1605 O O . LEU A 1 203 ? -10.638 2.243 26.586 1.00 94.50 203 LEU A O 1
ATOM 1609 N N . GLU A 1 204 ? -8.663 3.354 26.562 1.00 94.69 204 GLU A N 1
ATOM 1610 C CA . GLU A 1 204 ? -8.856 4.112 27.806 1.00 94.69 204 GLU A CA 1
ATOM 1611 C C . GLU A 1 204 ? -9.964 5.169 27.675 1.00 94.69 204 GLU A C 1
ATOM 1613 O O . GLU A 1 204 ? -10.639 5.489 28.656 1.00 94.69 204 GLU A O 1
ATOM 1618 N N . GLU A 1 205 ? -10.211 5.660 26.459 1.00 91.69 205 GLU A N 1
ATOM 1619 C CA . GLU A 1 205 ? -11.278 6.615 26.180 1.00 91.69 205 GLU A CA 1
ATOM 1620 C C . GLU A 1 205 ? -12.673 5.963 26.269 1.00 91.69 205 GLU A C 1
ATOM 1622 O O . GLU A 1 205 ? -12.951 4.887 25.722 1.00 91.69 205 GLU A O 1
ATOM 1627 N N . ASP A 1 206 ? -13.625 6.649 26.913 1.00 88.81 206 ASP A N 1
ATOM 1628 C CA . ASP A 1 206 ? -15.006 6.149 27.053 1.00 88.81 206 ASP A CA 1
ATOM 1629 C C . ASP A 1 206 ? -15.936 6.556 25.892 1.00 88.81 206 ASP A C 1
ATOM 1631 O O . ASP A 1 206 ? -17.146 6.340 25.918 1.00 88.81 206 ASP A O 1
ATOM 1635 N N . ILE A 1 207 ? -15.371 7.165 24.848 1.00 93.94 207 ILE A N 1
ATOM 1636 C CA . ILE A 1 207 ? -16.121 7.708 23.704 1.00 93.94 207 ILE A CA 1
ATOM 1637 C C . ILE A 1 207 ? -16.327 6.639 22.616 1.00 93.94 207 ILE A C 1
ATOM 1639 O O . ILE A 1 207 ? -17.260 6.718 21.813 1.00 93.94 207 ILE A O 1
ATOM 1643 N N . ILE A 1 208 ? -15.475 5.612 22.583 1.00 92.75 208 ILE A N 1
ATOM 1644 C CA . ILE A 1 208 ? -15.508 4.585 21.540 1.00 92.75 208 ILE A CA 1
ATOM 1645 C C . ILE A 1 208 ? -16.706 3.644 21.691 1.00 92.75 208 ILE A C 1
ATOM 1647 O O . ILE A 1 208 ? -17.124 3.261 22.785 1.00 92.75 208 ILE A O 1
ATOM 1651 N N . THR A 1 209 ? -17.263 3.213 20.559 1.00 93.19 209 THR A N 1
ATOM 1652 C CA . THR A 1 209 ? -18.379 2.264 20.576 1.00 93.19 209 THR A CA 1
ATOM 1653 C C . THR A 1 209 ? -17.917 0.895 21.095 1.00 93.19 209 THR A C 1
ATOM 1655 O O . THR A 1 209 ? -16.778 0.494 20.840 1.00 93.19 209 THR A O 1
ATOM 1658 N N . PRO A 1 210 ? -18.794 0.101 21.744 1.00 94.44 210 PRO A N 1
ATOM 1659 C CA . PRO A 1 210 ? -18.433 -1.243 22.201 1.00 94.44 210 PRO A CA 1
ATOM 1660 C C . PRO A 1 210 ? -17.877 -2.125 21.078 1.00 94.44 210 PRO A C 1
ATOM 1662 O O . PRO A 1 210 ? -16.934 -2.880 21.282 1.00 94.44 210 PRO A O 1
ATOM 1665 N N . LYS A 1 211 ? -18.419 -1.994 19.861 1.00 92.81 211 LYS A N 1
ATOM 1666 C CA . LYS A 1 211 ? -17.932 -2.713 18.680 1.00 92.81 211 LYS A CA 1
ATOM 1667 C C . LYS A 1 211 ? -16.490 -2.335 18.329 1.00 92.81 211 LYS A C 1
ATOM 1669 O O . LYS A 1 211 ? -15.688 -3.236 18.102 1.00 92.81 211 LYS A O 1
ATOM 1674 N N . ALA A 1 212 ? -16.163 -1.041 18.280 1.00 93.25 212 ALA A N 1
ATOM 1675 C CA . ALA A 1 212 ? -14.794 -0.585 18.042 1.00 93.25 212 ALA A CA 1
ATOM 1676 C C . ALA A 1 212 ? -13.848 -1.081 19.145 1.00 93.25 212 ALA A C 1
ATOM 1678 O O . ALA A 1 212 ? -12.799 -1.641 18.837 1.00 93.25 212 ALA A O 1
ATOM 1679 N N . ARG A 1 213 ? -14.280 -0.986 20.410 1.00 94.88 213 ARG A N 1
ATOM 1680 C CA . ARG A 1 213 ? -13.548 -1.490 21.579 1.00 94.88 213 ARG A CA 1
ATOM 1681 C C . ARG A 1 213 ? -13.203 -2.976 21.441 1.00 94.88 213 ARG A C 1
ATOM 1683 O O . ARG A 1 213 ? -12.038 -3.337 21.544 1.00 94.88 213 ARG A O 1
ATOM 1690 N N . TYR A 1 214 ? -14.174 -3.829 21.103 1.00 96.38 214 TYR A N 1
ATOM 1691 C CA . TYR A 1 214 ? -13.921 -5.260 20.885 1.00 96.38 214 TYR A CA 1
ATOM 1692 C C . TYR A 1 214 ? -12.982 -5.541 19.709 1.00 96.38 214 TYR A C 1
ATOM 1694 O O . TYR A 1 214 ? -12.170 -6.461 19.777 1.00 96.38 214 TYR A O 1
ATOM 1702 N N . LEU A 1 215 ? -13.088 -4.778 18.616 1.00 95.38 215 LEU A N 1
ATOM 1703 C CA . LEU A 1 215 ? -12.208 -4.964 17.462 1.00 95.38 215 LEU A CA 1
ATOM 1704 C C . LEU A 1 215 ? -10.752 -4.643 17.800 1.00 95.38 215 LEU A C 1
ATOM 1706 O O . LEU A 1 215 ? -9.880 -5.404 17.382 1.00 95.38 215 LEU A O 1
ATOM 1710 N N . LEU A 1 216 ? -10.529 -3.559 18.545 1.00 94.94 216 LEU A N 1
ATOM 1711 C CA . LEU A 1 216 ? -9.220 -3.097 19.001 1.00 94.94 216 LEU A CA 1
ATOM 1712 C C . LEU A 1 216 ? -8.627 -4.001 20.089 1.00 94.94 216 LEU A C 1
ATOM 1714 O O . LEU A 1 216 ? -7.460 -4.362 19.989 1.00 94.94 216 LEU A O 1
ATOM 1718 N N . MET A 1 217 ? -9.426 -4.466 21.055 1.00 95.06 217 MET A N 1
ATOM 1719 C CA . MET A 1 217 ? -8.979 -5.478 22.026 1.00 95.06 217 MET A CA 1
ATOM 1720 C C . MET A 1 217 ? -8.487 -6.748 21.325 1.00 95.06 217 MET A C 1
ATOM 1722 O O . MET A 1 217 ? -7.392 -7.217 21.594 1.00 95.06 217 MET A O 1
ATOM 1726 N N . ALA A 1 218 ? -9.235 -7.240 20.335 1.00 94.19 218 ALA A N 1
ATOM 1727 C CA . ALA A 1 218 ? -8.817 -8.399 19.551 1.00 94.19 218 ALA A CA 1
ATOM 1728 C C . ALA A 1 218 ? -7.564 -8.149 18.686 1.00 94.19 218 ALA A C 1
ATOM 1730 O O . ALA A 1 218 ? -7.029 -9.098 18.125 1.00 94.19 218 ALA A O 1
ATOM 1731 N N . VAL A 1 219 ? -7.129 -6.896 18.512 1.00 94.81 219 VAL A N 1
ATOM 1732 C CA . VAL A 1 219 ? -5.823 -6.571 17.920 1.00 94.81 219 VAL A CA 1
ATOM 1733 C C . VAL A 1 219 ? -4.730 -6.591 18.985 1.00 94.81 219 VAL A C 1
ATOM 1735 O O . VAL A 1 219 ? -3.675 -7.149 18.719 1.00 94.81 219 VAL A O 1
ATOM 1738 N N . ILE A 1 220 ? -4.983 -6.057 20.185 1.00 93.88 220 ILE A N 1
ATOM 1739 C CA . ILE A 1 220 ? -4.062 -6.174 21.331 1.00 93.88 220 ILE A CA 1
ATOM 1740 C C . ILE A 1 220 ? -3.736 -7.639 21.621 1.00 93.88 220 ILE A C 1
ATOM 1742 O O . ILE A 1 220 ? -2.572 -7.982 21.817 1.00 93.88 220 ILE A O 1
ATOM 1746 N N . ASP A 1 221 ? -4.744 -8.509 21.571 1.00 91.88 221 ASP A N 1
ATOM 1747 C CA . ASP A 1 221 ? -4.564 -9.947 21.769 1.00 91.88 221 ASP A CA 1
ATOM 1748 C C . ASP A 1 221 ? -3.565 -10.560 20.769 1.00 91.88 221 ASP A C 1
ATOM 1750 O O . ASP A 1 221 ? -2.945 -11.570 21.082 1.00 91.88 221 ASP A O 1
ATOM 1754 N N . LEU A 1 222 ? -3.370 -9.962 19.583 1.00 90.25 222 LEU A N 1
ATOM 1755 C CA . LEU A 1 222 ? -2.379 -10.431 18.605 1.00 90.25 222 LEU A CA 1
ATOM 1756 C C . LEU A 1 222 ? -0.941 -10.128 19.037 1.00 90.25 222 LEU A C 1
ATOM 1758 O O . LEU A 1 222 ? -0.059 -10.925 18.743 1.00 90.25 222 LEU A O 1
ATOM 1762 N N . PHE A 1 223 ? -0.702 -9.016 19.738 1.00 86.69 223 PHE A N 1
ATOM 1763 C CA . PHE A 1 223 ? 0.627 -8.679 20.269 1.00 86.69 223 PHE A CA 1
ATOM 1764 C C . PHE A 1 223 ? 1.003 -9.545 21.475 1.00 86.69 223 PHE A C 1
ATOM 1766 O O . PHE A 1 223 ? 2.175 -9.808 21.709 1.00 86.69 223 PHE A O 1
ATOM 1773 N N . HIS A 1 224 ? 0.002 -10.003 22.230 1.00 82.75 224 HIS A N 1
ATOM 1774 C CA . HIS A 1 224 ? 0.188 -10.784 23.456 1.00 82.75 224 HIS A CA 1
ATOM 1775 C C . HIS A 1 224 ? 0.101 -12.297 23.238 1.00 82.75 224 HIS A C 1
ATOM 1777 O O . HIS A 1 224 ? 0.224 -13.063 24.196 1.00 82.75 224 HIS A O 1
ATOM 1783 N N . GLN A 1 225 ? -0.125 -12.752 22.003 1.00 75.31 225 GLN A N 1
ATOM 1784 C CA . GLN A 1 225 ? 0.067 -14.156 21.665 1.00 75.31 225 GLN A CA 1
ATOM 1785 C C . GLN A 1 225 ? 1.564 -14.449 21.727 1.00 75.31 225 GLN A C 1
ATOM 1787 O O . GLN A 1 225 ? 2.275 -14.330 20.731 1.00 75.31 225 GLN A O 1
ATOM 1792 N N . GLU A 1 226 ? 2.037 -14.838 22.915 1.00 60.34 226 GLU A N 1
ATOM 1793 C CA . GLU A 1 226 ? 3.315 -15.522 23.054 1.00 60.34 226 GLU A CA 1
ATOM 1794 C C . GLU A 1 226 ? 3.358 -16.618 21.990 1.00 60.34 226 GLU A C 1
ATOM 1796 O O . GLU A 1 226 ? 2.395 -17.379 21.826 1.00 60.34 226 GLU A O 1
ATOM 1801 N N . LEU A 1 227 ? 4.453 -16.663 21.226 1.00 57.84 227 LEU A N 1
ATOM 1802 C CA . LEU A 1 227 ? 4.733 -17.772 20.330 1.00 57.84 227 LEU A CA 1
ATOM 1803 C C . LEU A 1 227 ? 4.755 -19.020 21.203 1.00 57.84 227 LEU A C 1
ATOM 1805 O O . LEU A 1 227 ? 5.764 -19.307 21.841 1.00 57.84 227 LEU A O 1
ATOM 1809 N N . VAL A 1 228 ? 3.619 -19.717 21.273 1.00 55.53 228 VAL A N 1
ATOM 1810 C CA . VAL A 1 228 ? 3.514 -20.999 21.956 1.00 55.53 228 VAL A CA 1
ATOM 1811 C C . VAL A 1 228 ? 4.579 -21.856 21.306 1.00 55.53 228 VAL A C 1
ATOM 1813 O O . VAL A 1 228 ? 4.456 -22.214 20.131 1.00 55.53 228 VAL A O 1
ATOM 1816 N N . ASP A 1 229 ? 5.664 -22.102 22.035 1.00 56.34 229 ASP A N 1
ATOM 1817 C CA . ASP A 1 229 ? 6.710 -22.988 21.578 1.00 56.34 229 ASP A CA 1
ATOM 1818 C C . ASP A 1 229 ? 6.076 -24.371 21.488 1.00 56.34 229 ASP A C 1
ATOM 1820 O O . ASP A 1 229 ? 5.947 -25.090 22.472 1.00 56.34 229 ASP A O 1
ATOM 1824 N N . VAL A 1 230 ? 5.615 -24.725 20.289 1.00 57.72 230 VAL A N 1
ATOM 1825 C CA . VAL A 1 230 ? 4.919 -25.988 20.011 1.00 57.72 230 VAL A CA 1
ATOM 1826 C C . VAL A 1 230 ? 5.784 -27.193 20.398 1.00 57.72 230 VAL A C 1
ATOM 1828 O O . VAL A 1 230 ? 5.275 -28.303 20.545 1.00 57.72 230 VAL A O 1
ATOM 1831 N N . PHE A 1 231 ? 7.088 -26.986 20.562 1.00 69.38 231 PHE A N 1
ATOM 1832 C CA . PHE A 1 231 ? 8.047 -28.015 20.907 1.00 69.38 231 PHE A CA 1
ATOM 1833 C C . PHE A 1 231 ? 8.514 -27.947 22.365 1.00 69.38 231 PHE A C 1
ATOM 1835 O O . PHE A 1 231 ? 9.393 -28.737 22.712 1.00 69.38 231 PHE A O 1
ATOM 1842 N N . ASP A 1 232 ? 7.996 -27.016 23.185 1.00 62.91 232 ASP A N 1
ATOM 1843 C CA . ASP A 1 232 ? 8.542 -26.669 24.513 1.00 62.91 232 ASP A CA 1
ATOM 1844 C C . ASP A 1 232 ? 10.084 -26.545 24.474 1.00 62.91 232 ASP A C 1
ATOM 1846 O O . ASP A 1 232 ? 10.815 -26.863 25.417 1.00 62.91 232 ASP A O 1
ATOM 1850 N N . SER A 1 233 ? 10.607 -26.143 23.312 1.00 67.69 233 SER A N 1
ATOM 1851 C CA . SER A 1 233 ? 12.022 -26.219 22.985 1.00 67.69 233 SER A CA 1
ATOM 1852 C C . SER A 1 233 ? 12.828 -25.100 23.611 1.00 67.69 233 SER A C 1
ATOM 1854 O O . SER A 1 233 ? 14.037 -25.233 23.681 1.00 67.69 233 SER A O 1
ATOM 1856 N N . THR A 1 234 ? 12.213 -24.024 24.083 1.00 69.38 234 THR A N 1
ATOM 1857 C CA . THR A 1 234 ? 12.857 -22.952 24.840 1.00 69.38 234 THR A CA 1
ATOM 1858 C C . THR A 1 234 ? 13.447 -23.490 26.132 1.00 69.38 234 THR A C 1
ATOM 1860 O O . THR A 1 234 ? 14.615 -23.232 26.395 1.00 69.38 234 THR A O 1
ATOM 1863 N N . GLY A 1 235 ? 12.722 -24.341 26.866 1.00 68.44 235 GLY A N 1
ATOM 1864 C CA . GLY A 1 235 ? 13.276 -25.032 28.035 1.00 68.44 235 GLY A CA 1
ATOM 1865 C C . GLY A 1 235 ? 14.441 -25.951 27.658 1.00 68.44 235 GLY A C 1
ATOM 1866 O O . GLY A 1 235 ? 15.517 -25.868 28.243 1.00 68.44 235 GLY A O 1
ATOM 1867 N N . LEU A 1 236 ? 14.264 -26.764 26.611 1.00 68.94 236 LEU A N 1
ATOM 1868 C CA . LEU A 1 236 ? 15.291 -27.713 26.168 1.00 68.94 236 LEU A CA 1
ATOM 1869 C C . LEU A 1 236 ? 16.528 -27.021 25.564 1.00 68.94 236 LEU A C 1
ATOM 1871 O O . LEU A 1 236 ? 17.645 -27.498 25.715 1.00 68.94 236 LEU A O 1
ATOM 1875 N N . ARG A 1 237 ? 16.354 -25.903 24.854 1.00 70.31 237 ARG A N 1
ATOM 1876 C CA . ARG A 1 237 ? 17.437 -25.096 24.275 1.00 70.31 237 ARG A CA 1
ATOM 1877 C C . ARG A 1 237 ? 18.164 -24.337 25.370 1.00 70.31 237 ARG A C 1
ATOM 1879 O O . ARG A 1 237 ? 19.386 -24.310 25.323 1.00 70.31 237 ARG A O 1
ATOM 1886 N N . ASN A 1 238 ? 17.459 -23.781 26.352 1.00 75.56 238 ASN A N 1
ATOM 1887 C CA . ASN A 1 238 ? 18.104 -23.143 27.496 1.00 75.56 238 ASN A CA 1
ATOM 1888 C C . ASN A 1 238 ? 18.957 -24.152 28.275 1.00 75.56 238 ASN A C 1
ATOM 1890 O O . ASN A 1 238 ? 20.105 -23.843 28.574 1.00 75.56 238 ASN A O 1
ATOM 1894 N N . GLU A 1 239 ? 18.471 -25.387 28.454 1.00 76.12 239 GLU A N 1
ATOM 1895 C CA . GLU A 1 239 ? 19.233 -26.485 29.067 1.00 76.12 239 GLU A CA 1
ATOM 1896 C C . GLU A 1 239 ? 20.418 -26.954 28.192 1.00 76.12 239 GLU A C 1
ATOM 1898 O O . GLU A 1 239 ? 21.523 -27.151 28.688 1.00 76.12 239 GLU A O 1
ATOM 1903 N N . ILE A 1 240 ? 20.239 -27.110 26.873 1.00 76.94 240 ILE A N 1
ATOM 1904 C CA . ILE A 1 240 ? 21.311 -27.559 25.958 1.00 76.94 240 ILE A CA 1
ATOM 1905 C C . ILE A 1 240 ? 22.408 -26.501 25.800 1.00 76.94 240 ILE A C 1
ATOM 1907 O O . ILE A 1 240 ? 23.589 -26.839 25.699 1.00 76.94 240 ILE A O 1
ATOM 1911 N N . TYR A 1 241 ? 22.022 -25.231 25.726 1.00 76.94 241 TYR A N 1
ATOM 1912 C CA . TYR A 1 241 ? 22.945 -24.123 25.514 1.00 76.94 241 TYR A CA 1
ATOM 1913 C C . TYR A 1 241 ? 23.414 -23.477 26.825 1.00 76.94 241 TYR A C 1
ATOM 1915 O O . TYR A 1 241 ? 24.221 -22.553 26.752 1.00 76.94 241 TYR A O 1
ATOM 1923 N N . ASN A 1 242 ? 22.966 -23.970 27.993 1.00 72.25 242 ASN A N 1
ATOM 19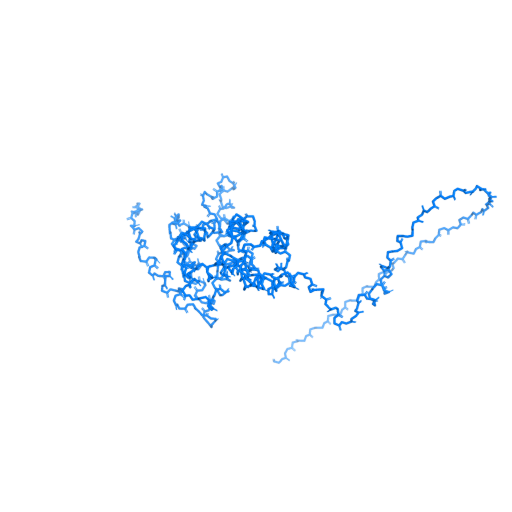24 C CA . ASN A 1 242 ? 23.184 -23.348 29.306 1.00 72.25 242 ASN A CA 1
ATOM 1925 C C . ASN A 1 242 ? 22.952 -21.827 29.253 1.00 72.25 242 ASN A C 1
ATOM 1927 O O . ASN A 1 242 ? 23.780 -21.048 29.716 1.00 72.25 242 ASN A O 1
ATOM 1931 N N . LEU A 1 243 ? 21.849 -21.414 28.622 1.00 71.81 243 LEU A N 1
ATOM 1932 C CA . LEU A 1 243 ? 21.417 -20.011 28.570 1.00 71.81 243 LEU A CA 1
ATOM 1933 C C . LEU A 1 243 ? 20.602 -19.628 29.808 1.00 71.81 243 LEU A C 1
ATOM 1935 O O . LEU A 1 243 ? 19.899 -18.623 29.787 1.00 71.81 243 LEU A O 1
ATOM 1939 N N . ASP A 1 244 ? 20.664 -20.439 30.865 1.00 67.69 244 ASP A N 1
ATOM 1940 C CA . ASP A 1 244 ? 20.227 -20.001 32.177 1.00 67.69 244 ASP A CA 1
ATOM 1941 C C . ASP A 1 244 ? 21.114 -18.811 32.544 1.00 67.69 244 ASP A C 1
ATOM 1943 O O . ASP A 1 244 ? 22.300 -18.965 32.842 1.00 67.69 244 ASP A O 1
ATOM 1947 N N . ASP A 1 245 ? 20.544 -17.612 32.414 1.00 57.16 245 ASP A N 1
ATOM 1948 C CA . ASP A 1 245 ? 21.110 -16.373 32.915 1.00 57.16 245 ASP A CA 1
ATOM 1949 C C . ASP A 1 245 ? 21.262 -16.533 34.429 1.00 57.16 245 ASP A C 1
ATOM 1951 O O . ASP A 1 245 ? 20.408 -16.144 35.228 1.00 57.16 245 ASP A O 1
ATOM 1955 N N . ASP A 1 246 ? 22.392 -17.110 34.829 1.00 57.84 246 ASP A N 1
ATOM 1956 C CA . ASP A 1 246 ? 23.015 -16.870 36.113 1.00 57.84 246 ASP A CA 1
ATOM 1957 C C . ASP A 1 246 ? 23.408 -15.377 36.157 1.00 57.84 246 ASP A C 1
ATOM 1959 O O . ASP A 1 246 ? 24.580 -15.016 36.286 1.00 57.84 246 ASP A O 1
ATOM 1963 N N . GLU A 1 247 ? 22.423 -14.470 36.142 1.00 55.47 247 GLU A N 1
ATOM 1964 C CA . GLU A 1 247 ? 22.506 -13.195 36.858 1.00 55.47 247 GLU A CA 1
ATOM 1965 C C . GLU A 1 247 ? 22.472 -13.505 38.361 1.00 55.47 247 GLU A C 1
ATOM 1967 O O . GLU A 1 247 ? 21.617 -13.080 39.137 1.00 55.47 247 GLU A O 1
ATOM 1972 N N . GLN A 1 248 ? 23.435 -14.318 38.783 1.00 52.44 248 GLN A N 1
ATOM 1973 C CA . GLN A 1 248 ? 23.793 -14.499 40.161 1.00 52.44 248 GLN A CA 1
ATOM 1974 C C . GLN A 1 248 ? 24.380 -13.157 40.583 1.00 52.44 248 GLN A C 1
ATOM 1976 O O . GLN A 1 248 ? 25.509 -12.818 40.226 1.00 52.44 248 GLN A O 1
ATOM 1981 N N . GLU A 1 249 ? 23.566 -12.366 41.286 1.00 55.81 249 GLU A N 1
ATOM 1982 C CA . GLU A 1 249 ? 23.976 -11.189 42.040 1.00 55.81 249 GLU A CA 1
ATOM 1983 C C . GLU A 1 249 ? 25.318 -11.487 42.718 1.00 55.81 249 GLU A C 1
ATOM 1985 O O . GLU A 1 249 ? 25.383 -12.160 43.751 1.00 55.81 249 GLU A O 1
ATOM 1990 N N . VAL A 1 250 ? 26.413 -11.000 42.127 1.00 49.97 250 VAL A N 1
ATOM 1991 C CA . VAL A 1 250 ? 27.727 -11.021 42.763 1.00 49.97 250 VAL A CA 1
ATOM 1992 C C . VAL A 1 250 ? 27.661 -9.997 43.887 1.00 49.97 250 VAL A C 1
ATOM 1994 O O . VAL A 1 250 ? 28.076 -8.847 43.756 1.00 49.97 250 VAL A O 1
ATOM 1997 N N . SER A 1 251 ? 27.096 -10.430 45.011 1.00 48.28 251 SER A N 1
ATOM 1998 C CA . SER A 1 251 ? 27.300 -9.826 46.316 1.00 48.28 251 SER A CA 1
ATOM 1999 C C . SER A 1 251 ? 28.782 -9.962 46.633 1.00 48.28 251 SER A C 1
ATOM 2001 O O . SER A 1 251 ? 29.253 -10.972 47.150 1.00 48.28 251 SER A O 1
ATOM 2003 N N . SER A 1 252 ? 29.543 -8.944 46.243 1.00 51.78 252 SER A N 1
ATOM 2004 C CA . SER A 1 252 ? 30.950 -8.791 46.574 1.00 51.78 252 SER A CA 1
ATOM 2005 C C . SER A 1 252 ? 31.082 -8.448 48.060 1.00 51.78 252 SER A C 1
ATOM 2007 O O . SER A 1 252 ? 31.288 -7.288 48.421 1.00 51.78 252 SER A O 1
ATOM 2009 N N . GLU A 1 253 ? 30.937 -9.449 48.928 1.00 51.56 253 GLU A N 1
ATOM 2010 C CA . GLU A 1 253 ? 31.369 -9.362 50.319 1.00 51.56 253 GLU A CA 1
ATOM 2011 C C . GLU A 1 253 ? 32.802 -9.899 50.407 1.00 51.56 253 GLU A C 1
ATOM 2013 O O . GLU A 1 253 ? 33.098 -11.068 50.163 1.00 51.56 253 GLU A O 1
ATOM 2018 N N . LEU A 1 254 ? 33.703 -8.950 50.645 1.00 59.84 254 LEU A N 1
ATOM 2019 C CA . LEU A 1 254 ? 35.128 -9.118 50.874 1.00 59.84 254 LEU A CA 1
ATOM 2020 C C . LEU A 1 254 ? 35.384 -10.082 52.033 1.00 59.84 254 LEU A C 1
ATOM 2022 O O . LEU A 1 254 ? 34.947 -9.797 53.143 1.00 59.84 254 LEU A O 1
ATOM 2026 N N . ASP A 1 255 ? 36.232 -11.093 51.829 1.00 47.53 255 ASP A N 1
ATOM 2027 C CA . ASP A 1 255 ? 37.164 -11.463 52.891 1.00 47.53 255 ASP A CA 1
ATOM 2028 C C . ASP A 1 255 ? 38.484 -12.050 52.380 1.00 47.53 255 ASP A C 1
ATOM 2030 O O . ASP A 1 255 ? 38.582 -12.720 51.352 1.00 47.53 255 ASP A O 1
ATOM 2034 N N . LEU A 1 256 ? 39.534 -11.671 53.101 1.00 54.38 256 LEU A N 1
ATOM 2035 C CA . LEU A 1 256 ? 40.933 -11.652 52.696 1.00 54.38 256 LEU A CA 1
ATOM 2036 C C . LEU A 1 256 ? 41.705 -12.935 53.070 1.00 54.38 256 LEU A C 1
ATOM 2038 O O . LEU A 1 256 ? 41.767 -13.305 54.238 1.00 54.38 256 LEU A O 1
ATOM 2042 N N . ALA A 1 257 ? 42.484 -13.410 52.085 1.00 50.16 257 ALA A N 1
ATOM 2043 C CA . ALA A 1 257 ? 43.879 -13.889 52.179 1.00 50.16 257 ALA A CA 1
ATOM 2044 C C . ALA A 1 257 ? 44.156 -15.331 52.705 1.00 50.16 257 ALA A C 1
ATOM 2046 O O . ALA A 1 257 ? 43.258 -16.026 53.162 1.00 50.16 257 ALA A O 1
ATOM 2047 N N . PRO A 1 258 ? 45.421 -15.809 52.660 1.00 56.81 258 PRO A N 1
ATOM 2048 C CA . PRO A 1 258 ? 46.164 -16.156 51.439 1.00 56.81 258 PRO A CA 1
ATOM 2049 C C . PRO A 1 258 ? 46.841 -17.542 51.552 1.00 56.81 258 PRO A C 1
ATOM 2051 O O . PRO A 1 258 ? 47.235 -17.944 52.643 1.00 56.81 258 PRO A O 1
ATOM 2054 N N . THR A 1 259 ? 47.126 -18.215 50.434 1.00 46.28 259 THR A N 1
ATOM 2055 C CA . THR A 1 259 ? 48.208 -19.219 50.403 1.00 46.28 259 THR A CA 1
ATOM 2056 C C . THR A 1 259 ? 48.838 -19.323 49.023 1.00 46.28 259 THR A C 1
ATOM 2058 O O . THR A 1 259 ? 48.174 -19.645 48.041 1.00 46.28 259 THR A O 1
ATOM 2061 N N . ASP A 1 260 ? 50.139 -19.038 49.019 1.00 44.56 260 ASP A N 1
ATOM 2062 C CA . ASP A 1 260 ? 51.138 -19.341 48.002 1.00 44.56 260 ASP A CA 1
ATOM 2063 C C . ASP A 1 260 ? 51.052 -20.773 47.458 1.00 44.56 260 ASP A C 1
ATOM 2065 O O . ASP A 1 260 ? 50.750 -21.709 48.200 1.00 44.56 260 ASP A O 1
ATOM 2069 N N . GLY A 1 261 ? 51.492 -20.953 46.208 1.00 47.31 261 GLY A N 1
ATOM 2070 C CA . GLY A 1 261 ? 52.153 -22.198 45.818 1.00 47.31 261 GLY A CA 1
ATOM 2071 C C . GLY A 1 261 ? 51.890 -22.697 44.402 1.00 47.31 261 GLY A C 1
ATOM 2072 O O . GLY A 1 261 ? 50.939 -23.426 44.167 1.00 47.31 261 GLY A O 1
ATOM 2073 N N . ASP A 1 262 ? 52.861 -22.416 43.533 1.00 40.88 262 ASP A N 1
ATOM 2074 C CA . ASP A 1 262 ? 53.381 -23.321 42.500 1.00 40.88 262 ASP A CA 1
ATOM 2075 C C . ASP A 1 262 ? 52.666 -23.528 41.141 1.00 40.88 262 ASP A C 1
ATOM 2077 O O . ASP A 1 262 ? 51.719 -24.285 40.978 1.00 40.88 262 ASP A O 1
ATOM 2081 N N . SER A 1 263 ? 53.335 -22.966 40.124 1.00 44.88 263 SER A N 1
ATOM 2082 C CA . SER A 1 263 ? 53.944 -23.696 38.995 1.00 44.88 263 SER A CA 1
ATOM 2083 C C . SER A 1 263 ? 53.059 -24.303 37.877 1.00 44.88 263 SER A C 1
ATOM 2085 O O . SER A 1 263 ? 52.500 -25.388 37.980 1.00 44.88 263 SER A O 1
ATOM 2087 N N . LEU A 1 264 ? 53.090 -23.588 36.737 1.00 47.81 264 LEU A N 1
ATOM 2088 C CA . LEU A 1 264 ? 52.919 -23.956 35.308 1.00 47.81 264 LEU A CA 1
ATOM 2089 C C . LEU A 1 264 ? 53.207 -25.441 34.937 1.00 47.81 264 LEU A C 1
ATOM 2091 O O . LEU A 1 264 ? 54.122 -26.023 35.520 1.00 47.81 264 LEU A O 1
ATOM 2095 N N . PRO A 1 265 ? 52.572 -26.038 33.888 1.00 55.88 265 PRO A N 1
ATOM 2096 C CA . PRO A 1 265 ? 52.781 -25.560 32.514 1.00 55.88 265 PRO A CA 1
ATOM 2097 C C . PRO A 1 265 ? 51.631 -25.676 31.496 1.00 55.88 265 PRO A C 1
ATOM 2099 O O . PRO A 1 265 ? 50.726 -26.504 31.556 1.00 55.88 265 PRO A O 1
ATOM 2102 N N . SER A 1 266 ? 51.799 -24.829 30.484 1.00 52.66 266 SER A N 1
ATOM 2103 C CA . SER A 1 266 ? 51.137 -24.732 29.191 1.00 52.66 266 SER A CA 1
ATOM 2104 C C . SER A 1 266 ? 50.952 -26.075 28.475 1.00 52.66 266 SER A C 1
ATOM 2106 O O . SER A 1 266 ? 51.906 -26.839 28.315 1.00 52.66 266 SER A O 1
ATOM 2108 N N . LYS A 1 267 ? 49.752 -26.306 27.931 1.00 52.09 267 LYS A N 1
ATOM 2109 C CA . LYS A 1 267 ? 49.524 -27.279 26.856 1.00 52.09 267 LYS A CA 1
ATOM 2110 C C . LYS A 1 267 ? 48.831 -26.612 25.675 1.00 52.09 267 LYS A C 1
ATOM 2112 O O . LYS A 1 267 ? 47.662 -26.258 25.722 1.00 52.09 267 LYS A O 1
ATOM 2117 N N . THR A 1 268 ? 49.623 -26.459 24.627 1.00 49.09 268 THR A N 1
ATOM 2118 C CA . THR A 1 268 ? 49.263 -26.207 23.238 1.00 49.09 268 THR A CA 1
ATOM 2119 C C . THR A 1 268 ? 48.592 -27.454 22.652 1.00 49.09 268 THR A C 1
ATOM 2121 O O . THR A 1 268 ? 49.175 -28.536 22.674 1.00 49.09 268 THR A O 1
ATOM 2124 N N . THR A 1 269 ? 47.400 -27.302 22.085 1.00 52.16 269 THR A N 1
ATOM 2125 C CA . THR A 1 269 ? 46.755 -28.270 21.177 1.00 52.16 269 THR A CA 1
ATOM 2126 C C . THR A 1 269 ? 46.526 -27.528 19.860 1.00 52.16 269 THR A C 1
ATOM 2128 O O . THR A 1 269 ? 45.653 -26.672 19.779 1.00 52.16 269 THR A O 1
ATOM 2131 N N . THR A 1 270 ? 47.491 -27.529 18.939 1.00 52.16 270 THR A N 1
ATOM 2132 C CA . THR A 1 270 ? 47.552 -28.402 17.747 1.00 52.16 270 THR A CA 1
ATOM 2133 C C . THR A 1 270 ? 46.176 -28.914 17.312 1.00 52.16 270 THR A C 1
ATOM 2135 O O . THR A 1 270 ? 45.710 -29.927 17.822 1.00 52.16 270 THR A O 1
ATOM 2138 N N . TYR A 1 271 ? 45.536 -28.190 16.392 1.00 54.66 271 TYR A N 1
ATOM 2139 C CA . TYR A 1 271 ? 44.428 -28.696 15.584 1.00 54.66 271 TYR A CA 1
ATOM 2140 C C . TYR A 1 271 ? 45.025 -29.202 14.272 1.00 54.66 271 TYR A C 1
ATOM 2142 O O . TYR A 1 271 ? 45.591 -28.425 13.500 1.00 54.66 271 TYR A O 1
ATOM 2150 N N . GLU A 1 272 ? 44.964 -30.516 14.085 1.00 58.16 272 GLU A N 1
ATOM 2151 C CA . GLU A 1 272 ? 45.300 -31.181 12.835 1.00 58.16 272 GLU A CA 1
ATOM 2152 C C . GLU A 1 272 ? 44.152 -31.023 11.834 1.00 58.16 272 GLU A C 1
ATOM 2154 O O . GLU A 1 272 ? 42.969 -31.066 12.166 1.00 58.16 272 GLU A O 1
ATOM 2159 N N . SER A 1 273 ? 44.568 -30.801 10.598 1.00 55.06 273 SER A N 1
ATOM 2160 C CA . SER A 1 273 ? 43.815 -30.842 9.356 1.00 55.06 273 SER A CA 1
ATOM 2161 C C . SER A 1 273 ? 43.259 -32.236 9.058 1.00 55.06 273 SER A C 1
ATOM 2163 O O . SER A 1 273 ? 44.033 -33.192 9.042 1.00 55.06 273 SER A O 1
ATOM 2165 N N . GLU A 1 274 ? 41.992 -32.323 8.654 1.00 62.22 274 GLU A N 1
ATOM 2166 C CA . GLU A 1 274 ? 41.520 -33.387 7.763 1.00 62.22 274 GLU A CA 1
ATOM 2167 C C . GLU A 1 274 ? 40.839 -32.774 6.535 1.00 62.22 274 GLU A C 1
ATOM 2169 O O . GLU A 1 274 ? 39.710 -32.288 6.575 1.00 62.22 274 GLU A O 1
ATOM 2174 N N . ASP A 1 275 ? 41.589 -32.805 5.433 1.00 54.72 275 ASP A N 1
ATOM 2175 C CA . ASP A 1 275 ? 41.067 -32.873 4.076 1.00 54.72 275 ASP A CA 1
ATOM 2176 C C . ASP A 1 275 ? 40.299 -34.192 3.911 1.00 54.72 275 ASP A C 1
ATOM 2178 O O . ASP A 1 275 ? 40.893 -35.264 4.022 1.00 54.72 275 ASP A O 1
ATOM 2182 N N . GLN A 1 276 ? 39.023 -34.132 3.527 1.00 56.94 276 GLN A N 1
ATOM 2183 C CA . GLN A 1 276 ? 38.431 -35.170 2.684 1.00 56.94 276 GLN A CA 1
ATOM 2184 C C . GLN A 1 276 ? 37.613 -34.529 1.567 1.00 56.94 276 GLN A C 1
ATOM 2186 O O . GLN A 1 276 ? 36.502 -34.035 1.743 1.00 56.94 276 GLN A O 1
ATOM 2191 N N . ALA A 1 277 ? 38.221 -34.558 0.385 1.00 51.97 277 ALA A N 1
ATOM 2192 C CA . ALA A 1 277 ? 37.537 -34.484 -0.885 1.00 51.97 277 ALA A CA 1
ATOM 2193 C C . ALA A 1 277 ? 36.792 -35.803 -1.122 1.00 51.97 277 ALA A C 1
ATOM 2195 O O . ALA A 1 277 ? 37.424 -36.856 -1.131 1.00 51.97 277 ALA A O 1
ATOM 2196 N N . GLU A 1 278 ? 35.500 -35.747 -1.439 1.00 59.41 278 GLU A N 1
ATOM 2197 C CA . GLU A 1 278 ? 34.885 -36.797 -2.248 1.00 59.41 278 GLU A CA 1
ATOM 2198 C C . GLU A 1 278 ? 34.048 -36.198 -3.377 1.00 59.41 278 GLU A C 1
ATOM 2200 O O . GLU A 1 278 ? 32.974 -35.622 -3.220 1.00 59.41 278 GLU A O 1
ATOM 2205 N N . VAL A 1 279 ? 34.641 -36.332 -4.558 1.00 51.50 279 VAL A N 1
ATOM 2206 C CA . VAL A 1 279 ? 34.037 -36.211 -5.873 1.00 51.50 279 VAL A CA 1
ATOM 2207 C C . VAL A 1 279 ? 33.080 -37.384 -6.056 1.00 51.50 279 VAL A C 1
ATOM 2209 O O . VAL A 1 279 ? 33.494 -38.534 -5.954 1.00 51.50 279 VAL A O 1
ATOM 2212 N N . SER A 1 280 ? 31.835 -37.122 -6.438 1.00 58.22 280 SER A N 1
ATOM 2213 C CA . SER A 1 280 ? 31.019 -38.113 -7.142 1.00 58.22 280 SER A CA 1
ATOM 2214 C C . SER A 1 280 ? 30.225 -37.434 -8.246 1.00 58.22 280 SER A C 1
ATOM 2216 O O . SER A 1 280 ? 29.202 -36.792 -8.029 1.00 58.22 280 SER A O 1
ATOM 2218 N N . LYS A 1 281 ? 30.774 -37.573 -9.455 1.00 53.50 281 LYS A N 1
ATOM 2219 C CA . LYS A 1 281 ? 30.060 -37.453 -10.723 1.00 53.50 281 LYS A CA 1
ATOM 2220 C C . LYS A 1 281 ? 29.015 -38.564 -10.792 1.00 53.50 281 LYS A C 1
ATOM 2222 O O . LYS A 1 281 ? 29.367 -39.721 -10.577 1.00 53.50 281 LYS A O 1
ATOM 2227 N N . LEU A 1 282 ? 27.795 -38.232 -11.190 1.00 59.97 282 LEU A N 1
ATOM 2228 C CA . LEU A 1 282 ? 26.860 -39.187 -11.777 1.00 59.97 282 LEU A CA 1
ATOM 2229 C C . LEU A 1 282 ? 26.227 -38.524 -12.998 1.00 59.97 282 LEU A C 1
ATOM 2231 O O . LEU A 1 282 ? 25.341 -37.681 -12.893 1.00 59.97 282 LEU A O 1
ATOM 2235 N N . ASP A 1 283 ? 26.797 -38.883 -14.145 1.00 58.69 283 ASP A N 1
ATOM 2236 C CA . ASP A 1 283 ? 26.209 -38.737 -15.466 1.00 58.69 283 ASP A CA 1
ATOM 2237 C C . ASP A 1 283 ? 25.168 -39.847 -15.699 1.00 58.69 283 ASP A C 1
ATOM 2239 O O . ASP A 1 283 ? 25.349 -40.974 -15.237 1.00 58.69 283 ASP A O 1
ATOM 2243 N N . ALA A 1 284 ? 24.190 -39.504 -16.543 1.00 53.56 284 ALA A N 1
ATOM 2244 C CA . ALA A 1 284 ? 23.403 -40.361 -17.435 1.00 53.56 284 ALA A CA 1
ATOM 2245 C C . ALA A 1 284 ? 22.288 -41.247 -16.842 1.00 53.56 284 ALA A C 1
ATOM 2247 O O . ALA A 1 284 ? 22.537 -42.335 -16.330 1.00 53.56 284 ALA A O 1
ATOM 2248 N N . GLU A 1 285 ? 21.040 -40.831 -17.089 1.00 56.47 285 GLU A N 1
ATOM 2249 C CA . GLU A 1 285 ? 20.199 -41.396 -18.168 1.00 56.47 285 GLU A CA 1
ATOM 2250 C C . GLU A 1 285 ? 19.317 -40.308 -18.801 1.00 56.47 285 GLU A C 1
ATOM 2252 O O . GLU A 1 285 ? 18.844 -39.418 -18.057 1.00 56.47 285 GLU A O 1
#

Organism: NCBI:txid930992

Mean predicted aligned error: 11.52 Å

Sequence (285 aa):
MWNSWSSQHDSRLEQRRICGLLNKLNVTNFDSVATNLIEHLTNCRRRGGVETIEAFADSIALRAIEDAQRSSLYAYLCRRVDGELEMEDRRWTWLNDGTRQSSHPSFTSILVDACESRFTQALDERAACLFPLVEFIGDLLLDGVLPIADVQDLVDQLFTLAEQGQEGSAIALSRLCRRVAREQEGIYILEQLGASGSIERVLEEDIITPKARYLLMAVIDLFHQELVDVFDSTGLRNEIYNLDDDEQEVSSELDLAPTDGDSLPSKTTTYESEDQAEVSKLDAE

Radius of gyration: 28.55 Å; Cα contacts (8 Å, |Δi|>4): 237; chains: 1; bounding box: 72×58×93 Å